Protein AF-A0A2E5ES87-F1 (afdb_monomer_lite)

Radius of gyration: 38.55 Å; chains: 1; bounding box: 74×38×109 Å

Sequence (195 aa):
MSQKLIEALQSLDTQNDDHWTQDGLPRLDVLKNAMGESVSRGDIAAVSKTFNRFNAVIEAEEGEADEQAEQETQPEAETEVKETTTEPPVVTDTEVEGKLSEAAKAEMELSEARIALTEAQKRFKAAQVKADEFRRAKANDQQKIPPHLAIKAFQRSQQAQRAKEVGTAEAFRKLTQGATPEEVAMMKQSLNDIL

pLDDT: mean 76.65, std 19.59, range [27.78, 98.19]

Foldseek 3Di:
DLVQLLVQLLPDDLPDCVQADPVQHGDQVSSCVSSVHRDDPVSVCQQPVPPGSVDSDGPGDDDDDDDDDDDDDDDDDDDDDDDDDDDDDDDDPPVVVVVVVVVVVVVVVVVVVVVVVVVVVVVVVVVVVVVVVVVVVVVVVVVCPDVVNVVVVVVVVVVVVVVVVVVVVVVLCVVCVPPDPVVSVVVVVVVVVVD

Secondary structure (DSSP, 8-state):
-HHHHHHHHHT--TT-GGGB-TTSPBPHHHHHHHHSSPPPHHHHHHH-TT-BTTB-------------------------------------TTTHHHHHHHHHHHHHHHHHHHHHHHHHHHHHHHHHHHHHHHHHHHHHHHH---HHHHHHHHHHHHHHHHHHHHHHHHHHHHHTTT--HHHHHHHHHHHHTT-

Structure (mmCIF, N/CA/C/O backbone):
data_AF-A0A2E5ES87-F1
#
_entry.id   AF-A0A2E5ES87-F1
#
loop_
_atom_site.group_PDB
_atom_site.id
_atom_site.type_symbol
_atom_site.label_atom_id
_atom_site.label_alt_id
_atom_site.label_comp_id
_atom_site.label_asym_id
_atom_site.label_entity_id
_atom_site.label_seq_id
_atom_site.pdbx_PDB_ins_code
_atom_site.Cartn_x
_atom_site.Cartn_y
_atom_site.Cartn_z
_atom_site.occupancy
_atom_site.B_iso_or_equiv
_atom_site.auth_seq_id
_atom_site.auth_comp_id
_atom_site.auth_asym_id
_atom_site.auth_atom_id
_atom_site.pdbx_PDB_model_num
ATOM 1 N N . MET A 1 1 ? -36.598 -16.330 5.394 1.00 60.31 1 MET A N 1
ATOM 2 C CA . MET A 1 1 ? -35.294 -16.207 6.078 1.00 60.31 1 MET A CA 1
ATOM 3 C C . MET A 1 1 ? -35.423 -15.296 7.287 1.00 60.31 1 MET A C 1
ATOM 5 O O . MET A 1 1 ? -35.259 -15.774 8.400 1.00 60.31 1 MET A O 1
ATOM 9 N N . SER A 1 2 ? -35.832 -14.041 7.086 1.00 71.38 2 SER A N 1
ATOM 10 C CA . SER A 1 2 ? -35.872 -13.002 8.123 1.00 71.38 2 SER A CA 1
ATOM 11 C C . SER A 1 2 ? -36.702 -13.369 9.361 1.00 71.38 2 SER A C 1
ATOM 13 O O . SER A 1 2 ? -36.203 -13.224 10.467 1.00 71.38 2 SER A O 1
ATOM 15 N N . GLN A 1 3 ? -37.897 -13.959 9.205 1.00 78.00 3 GLN A N 1
ATOM 16 C CA . GLN A 1 3 ? -38.744 -14.355 10.347 1.00 78.00 3 GLN A CA 1
ATOM 17 C C . GLN A 1 3 ? -38.056 -15.345 11.306 1.00 78.00 3 GLN A C 1
ATOM 19 O O . GLN A 1 3 ? -38.067 -15.152 12.515 1.00 78.00 3 GLN A O 1
ATOM 24 N N . LYS A 1 4 ? -37.398 -16.376 10.757 1.00 78.50 4 LYS A N 1
ATOM 25 C CA . LYS A 1 4 ? -36.690 -17.395 11.550 1.00 78.50 4 LYS A CA 1
ATOM 26 C C . LYS A 1 4 ? -35.457 -16.824 12.249 1.00 78.50 4 LYS A C 1
ATOM 28 O O . LYS A 1 4 ? -35.107 -17.275 13.332 1.00 78.50 4 LYS A O 1
ATOM 33 N N . LEU A 1 5 ? -34.801 -15.844 11.626 1.00 81.44 5 LEU A N 1
ATOM 34 C CA . LEU A 1 5 ? -33.663 -15.152 12.222 1.00 81.44 5 LEU A CA 1
ATOM 35 C C . LEU A 1 5 ? -34.107 -14.253 13.379 1.00 81.44 5 LEU A C 1
ATOM 37 O O . LEU A 1 5 ? -33.454 -14.252 14.415 1.00 81.44 5 LEU A O 1
ATOM 41 N N . ILE A 1 6 ? -35.238 -13.557 13.239 1.00 81.44 6 ILE A N 1
ATOM 42 C CA . ILE A 1 6 ? -35.849 -12.770 14.320 1.00 81.44 6 ILE A CA 1
ATOM 43 C C . ILE A 1 6 ? -36.181 -13.673 15.512 1.00 81.44 6 ILE A C 1
ATOM 45 O O . ILE A 1 6 ? -35.780 -13.373 16.631 1.00 81.44 6 ILE A O 1
ATOM 49 N N . GLU A 1 7 ? -36.850 -14.802 15.273 1.00 82.12 7 GLU A N 1
ATOM 50 C CA . GLU A 1 7 ? -37.184 -15.780 16.318 1.00 82.12 7 GLU A CA 1
ATOM 51 C C . GLU A 1 7 ? -35.927 -16.338 17.004 1.00 82.12 7 GLU A C 1
ATOM 53 O O . GLU A 1 7 ? -35.864 -16.416 18.231 1.00 82.12 7 GLU A O 1
ATOM 58 N N . ALA A 1 8 ? -34.893 -16.671 16.224 1.00 82.88 8 ALA A N 1
ATOM 59 C CA . ALA A 1 8 ? -33.623 -17.150 16.758 1.00 82.88 8 ALA A CA 1
ATOM 60 C C . ALA A 1 8 ? -32.914 -16.080 17.603 1.00 82.88 8 ALA A C 1
ATOM 62 O O . ALA A 1 8 ? -32.427 -16.397 18.684 1.00 82.88 8 ALA A O 1
ATOM 63 N N . LEU A 1 9 ? -32.899 -14.818 17.161 1.00 84.12 9 LEU A N 1
ATOM 64 C CA . LEU A 1 9 ? -32.328 -13.699 17.915 1.00 84.12 9 LEU A CA 1
ATOM 65 C C . LEU A 1 9 ? -33.108 -13.431 19.212 1.00 84.12 9 LEU A C 1
ATOM 67 O O . LEU A 1 9 ? -32.492 -13.239 20.254 1.00 84.12 9 LEU A O 1
ATOM 71 N N . GLN A 1 10 ? -34.443 -13.504 19.188 1.00 83.88 10 GLN A N 1
ATOM 72 C CA . GLN A 1 10 ? -35.285 -13.376 20.388 1.00 83.88 10 GLN A CA 1
ATOM 73 C C . GLN A 1 10 ? -35.087 -14.522 21.385 1.00 83.88 10 GLN A C 1
ATOM 75 O O . GLN A 1 10 ? -35.272 -14.330 22.584 1.00 83.88 10 GLN A O 1
ATOM 80 N N . SER A 1 11 ? -34.707 -15.711 20.909 1.00 84.62 11 SER A N 1
ATOM 81 C CA . SER A 1 11 ? -34.440 -16.869 21.769 1.00 84.62 11 SER A CA 1
ATOM 82 C C . SER A 1 11 ? -33.098 -16.801 22.512 1.00 84.62 11 SER A C 1
ATOM 84 O O . SER A 1 11 ? -32.831 -17.637 23.378 1.00 84.62 11 SER A O 1
ATOM 86 N N . LEU A 1 12 ? -32.240 -15.824 22.191 1.00 85.62 12 LEU A N 1
ATOM 87 C CA . LEU A 1 12 ? -30.938 -15.678 22.832 1.00 85.62 12 LEU A CA 1
ATOM 88 C C . LEU A 1 12 ? -31.076 -15.090 24.238 1.00 85.62 12 LEU A C 1
ATOM 90 O O . LEU A 1 12 ? -31.465 -13.941 24.427 1.00 85.62 12 LEU A O 1
ATOM 94 N N . ASP A 1 13 ? -30.669 -15.877 25.228 1.00 84.00 13 ASP A N 1
ATOM 95 C CA . ASP A 1 13 ? -30.537 -15.422 26.612 1.00 84.00 13 ASP A CA 1
ATOM 96 C C . ASP A 1 13 ? -29.347 -14.458 26.789 1.00 84.00 13 ASP A C 1
ATOM 98 O O . ASP A 1 13 ? -28.207 -14.807 26.473 1.00 84.00 13 ASP A O 1
ATOM 102 N N . THR A 1 14 ? -29.596 -13.261 27.329 1.00 84.69 14 THR A N 1
ATOM 103 C CA . THR A 1 14 ? -28.588 -12.228 27.634 1.00 84.69 14 THR A CA 1
ATOM 104 C C . THR A 1 14 ? -27.710 -12.566 28.843 1.00 84.69 14 THR A C 1
ATOM 106 O O . THR A 1 14 ? -26.645 -11.966 29.016 1.00 84.69 14 THR A O 1
ATOM 109 N N . GLN A 1 15 ? -28.118 -13.524 29.679 1.00 82.12 15 GLN A N 1
ATOM 110 C CA . GLN A 1 15 ? -27.340 -14.011 30.822 1.00 82.12 15 GLN A CA 1
ATOM 111 C C . GLN A 1 15 ? -26.389 -15.153 30.448 1.00 82.12 15 GLN A C 1
ATOM 113 O O . GLN A 1 15 ? -25.421 -15.391 31.167 1.00 82.12 15 GLN A O 1
ATOM 118 N N . ASN A 1 16 ? -26.618 -15.833 29.320 1.00 85.62 16 ASN A N 1
ATOM 119 C CA . ASN A 1 16 ? -25.747 -16.911 28.869 1.00 85.62 16 ASN A CA 1
ATOM 120 C C . ASN A 1 16 ? -24.597 -16.379 28.003 1.00 85.62 16 ASN A C 1
ATOM 122 O O . ASN A 1 16 ? -24.787 -16.089 26.824 1.00 85.62 16 ASN A O 1
ATOM 126 N N . ASP A 1 17 ? -23.387 -16.319 28.559 1.00 85.00 17 ASP A N 1
ATOM 127 C CA . ASP A 1 17 ? -22.186 -15.861 27.847 1.00 85.00 17 ASP A CA 1
ATOM 128 C C . ASP A 1 17 ? -21.872 -16.675 26.576 1.00 85.00 17 ASP A C 1
ATOM 130 O O . ASP A 1 17 ? -21.290 -16.136 25.632 1.00 85.00 17 ASP A O 1
ATOM 134 N N . ASP A 1 18 ? -22.298 -17.940 26.487 1.00 87.12 18 ASP A N 1
ATOM 135 C CA . ASP A 1 18 ? -22.068 -18.774 25.299 1.00 87.12 18 ASP A CA 1
ATOM 136 C C . ASP A 1 18 ? -22.861 -18.304 24.072 1.00 87.12 18 ASP A C 1
ATOM 138 O O . ASP A 1 18 ? -22.475 -18.583 22.932 1.00 87.12 18 ASP A O 1
ATOM 142 N N . HIS A 1 19 ? -23.946 -17.556 24.290 1.00 87.06 19 HIS A N 1
ATOM 143 C CA . HIS A 1 19 ? -24.767 -16.974 23.227 1.00 87.06 19 HIS A CA 1
ATOM 144 C C . HIS A 1 19 ? -24.138 -15.728 22.602 1.00 87.06 19 HIS A C 1
ATOM 146 O O . HIS A 1 19 ? -24.543 -15.320 21.509 1.00 87.06 19 HIS A O 1
ATOM 152 N N . TRP A 1 20 ? -23.120 -15.154 23.246 1.00 88.62 20 TRP A N 1
ATOM 153 C CA . TRP A 1 20 ? -22.541 -13.875 22.860 1.00 88.62 20 TRP A CA 1
ATOM 154 C C . TRP A 1 20 ? -21.036 -13.986 22.589 1.00 88.62 20 TRP A C 1
ATOM 156 O O . TRP A 1 20 ? -20.334 -14.930 22.976 1.00 88.62 20 TRP A O 1
ATOM 166 N N . THR A 1 21 ? -20.523 -13.023 21.836 1.00 86.44 21 THR A N 1
ATOM 167 C CA . THR A 1 21 ? -19.087 -12.776 21.713 1.00 86.44 21 THR A CA 1
ATOM 168 C C . THR A 1 21 ? -18.631 -11.811 22.804 1.00 86.44 21 THR A C 1
ATOM 170 O O . THR A 1 21 ? -19.448 -11.174 23.469 1.00 86.44 21 THR A O 1
ATOM 173 N N . GLN A 1 22 ? -17.315 -11.664 22.973 1.00 82.94 22 GLN A N 1
ATOM 174 C CA . GLN A 1 22 ? -16.744 -10.664 23.888 1.00 82.94 22 GLN A CA 1
ATOM 175 C C . GLN A 1 22 ? -17.203 -9.234 23.555 1.00 82.94 22 GLN A C 1
ATOM 177 O O . GLN A 1 22 ? -17.312 -8.403 24.448 1.00 82.94 22 GLN A O 1
ATOM 182 N N . ASP A 1 23 ? -17.551 -8.984 22.291 1.00 78.81 23 ASP A N 1
ATOM 183 C CA . ASP A 1 23 ? -18.082 -7.708 21.802 1.00 78.81 23 ASP A CA 1
ATOM 184 C C . ASP A 1 23 ? -19.599 -7.541 22.037 1.00 78.81 23 ASP A C 1
ATOM 186 O O . ASP A 1 23 ? -20.193 -6.570 21.576 1.00 78.81 23 ASP A O 1
ATOM 190 N N . GLY A 1 24 ? -20.260 -8.503 22.696 1.00 79.62 24 GLY A N 1
ATOM 191 C CA . GLY A 1 24 ? -21.702 -8.469 22.955 1.00 79.62 24 GLY A CA 1
ATOM 192 C C . GLY A 1 24 ? -22.572 -8.733 21.723 1.00 79.62 24 GLY A C 1
ATOM 193 O O . GLY A 1 24 ? -23.767 -8.445 21.756 1.00 79.62 24 GLY A O 1
ATOM 194 N N . LEU A 1 25 ? -22.003 -9.280 20.644 1.00 85.25 25 LEU A N 1
ATOM 195 C CA . LEU A 1 25 ? -22.747 -9.672 19.444 1.00 85.25 25 LEU A CA 1
ATOM 196 C C . LEU A 1 25 ? -23.234 -11.123 19.551 1.00 85.25 25 LEU A C 1
ATOM 198 O O . LEU A 1 25 ? -22.556 -11.942 20.177 1.00 85.25 25 LEU A O 1
ATOM 202 N N . PRO A 1 26 ? -24.357 -11.481 18.905 1.00 86.56 26 PRO A N 1
ATOM 203 C CA . PRO A 1 26 ? -24.805 -12.867 18.820 1.00 86.56 26 PRO A CA 1
ATOM 204 C C . PRO A 1 26 ? -23.734 -13.773 18.221 1.00 86.56 26 PRO A C 1
ATOM 206 O O . PRO A 1 26 ? -23.166 -13.485 17.159 1.00 86.56 26 PRO A O 1
ATOM 209 N N . ARG A 1 27 ? -23.461 -14.903 18.872 1.00 88.38 27 ARG A N 1
ATOM 210 C CA . ARG A 1 27 ? -22.523 -15.888 18.337 1.00 88.38 27 ARG A CA 1
ATOM 211 C C . ARG A 1 27 ? -23.165 -16.616 17.155 1.00 88.38 27 ARG A C 1
ATOM 213 O O . ARG A 1 27 ? -24.209 -17.253 17.286 1.00 88.38 27 ARG A O 1
ATOM 220 N N . LEU A 1 28 ? -22.500 -16.565 16.000 1.00 87.62 28 LEU A N 1
ATOM 221 C CA . LEU A 1 28 ? -22.993 -17.177 14.759 1.00 87.62 28 LEU A CA 1
ATOM 222 C C . LEU A 1 28 ? -23.205 -18.690 14.890 1.00 87.62 28 LEU A C 1
ATOM 224 O O . LEU A 1 28 ? -24.125 -19.225 14.284 1.00 87.62 28 LEU A O 1
ATOM 228 N N . ASP A 1 29 ? -22.395 -19.371 15.704 1.00 84.56 29 ASP A N 1
ATOM 229 C CA . ASP A 1 29 ? -22.527 -20.813 15.938 1.00 84.56 29 ASP A CA 1
ATOM 230 C C . ASP A 1 29 ? -23.845 -21.167 16.639 1.00 84.56 29 ASP A C 1
ATOM 232 O O . ASP A 1 29 ? -24.477 -22.167 16.305 1.00 84.56 29 ASP A O 1
ATOM 236 N N . VAL A 1 30 ? -24.296 -20.322 17.570 1.00 85.69 30 VAL A N 1
ATOM 237 C CA . VAL A 1 30 ? -25.556 -20.521 18.300 1.00 85.69 30 VAL A CA 1
ATOM 238 C C . VAL A 1 30 ? -26.742 -20.267 17.379 1.00 85.69 30 VAL A C 1
ATOM 240 O O . VAL A 1 30 ? -27.655 -21.087 17.317 1.00 85.69 30 VAL A O 1
ATOM 243 N N . LEU A 1 31 ? -26.687 -19.200 16.579 1.00 83.88 31 LEU A N 1
ATOM 244 C CA . LEU A 1 31 ? -27.714 -18.912 15.574 1.00 83.88 31 LEU A CA 1
ATOM 245 C C . LEU A 1 31 ? -27.786 -19.991 14.487 1.00 83.88 31 LEU A C 1
ATOM 247 O O . LEU A 1 31 ? -28.877 -20.397 14.094 1.00 83.88 31 LEU A O 1
ATOM 251 N N . LYS A 1 32 ? -26.638 -20.521 14.053 1.00 87.00 32 LYS A N 1
ATOM 252 C CA . LYS A 1 32 ? -26.568 -21.638 13.106 1.00 87.00 32 LYS A CA 1
ATOM 253 C C . LYS A 1 32 ? -27.209 -22.902 13.674 1.00 87.00 32 LYS A C 1
ATOM 255 O O . LYS A 1 32 ? -27.926 -23.594 12.956 1.00 87.00 32 LYS A O 1
ATOM 260 N N . ASN A 1 33 ? -26.977 -23.194 14.952 1.00 84.06 33 ASN A N 1
ATOM 261 C CA . ASN A 1 33 ? -27.592 -24.337 15.622 1.00 84.06 33 ASN A CA 1
ATOM 262 C C . ASN A 1 33 ? -29.103 -24.143 15.826 1.00 84.06 33 ASN A C 1
ATOM 264 O O . ASN A 1 33 ? -29.855 -25.101 15.673 1.00 84.06 33 ASN A O 1
ATOM 268 N N . ALA A 1 34 ? -29.548 -22.919 16.127 1.00 83.19 34 ALA A N 1
ATOM 269 C CA . ALA A 1 34 ? -30.961 -22.593 16.322 1.00 83.19 34 ALA A CA 1
ATOM 270 C C . ALA A 1 34 ? -31.766 -22.609 15.009 1.00 83.19 34 ALA A C 1
ATOM 272 O O . ALA A 1 34 ? -32.896 -23.090 14.983 1.00 83.19 34 ALA A O 1
ATOM 273 N N . MET A 1 35 ? -31.188 -22.115 13.909 1.00 81.81 35 MET A N 1
ATOM 274 C CA . MET A 1 35 ? -31.863 -22.038 12.607 1.00 81.81 35 MET A CA 1
ATOM 275 C C . MET A 1 35 ? -31.646 -23.270 11.721 1.00 81.81 35 MET A C 1
ATOM 277 O O . MET A 1 35 ? -32.431 -23.503 10.803 1.00 81.81 35 MET A O 1
ATOM 281 N N . GLY A 1 36 ? -30.579 -24.040 11.957 1.00 77.88 36 GLY A N 1
ATOM 282 C CA . GLY A 1 36 ? -30.152 -25.142 11.088 1.00 77.88 36 GLY A CA 1
ATOM 283 C C . GLY A 1 36 ? -29.515 -24.693 9.764 1.00 77.88 36 GLY A C 1
ATOM 284 O O . GLY A 1 36 ? -29.193 -25.532 8.925 1.00 77.88 36 GLY A O 1
ATOM 285 N N . GLU A 1 37 ? -29.311 -23.388 9.574 1.00 77.62 37 GLU A N 1
ATOM 286 C CA . GLU A 1 37 ? -28.780 -22.761 8.358 1.00 77.62 37 GLU A CA 1
ATOM 287 C C . GLU A 1 37 ? -27.624 -21.810 8.708 1.00 77.62 37 GLU A C 1
ATOM 289 O O . GLU A 1 37 ? -27.519 -21.315 9.830 1.00 77.62 37 GLU A O 1
ATOM 294 N N . SER A 1 38 ? -26.707 -21.565 7.768 1.00 78.50 38 SER A N 1
ATOM 295 C CA . SER A 1 38 ? -25.592 -20.637 7.989 1.00 78.50 38 SER A CA 1
ATOM 296 C C . SER A 1 38 ? -26.075 -19.187 7.958 1.00 78.50 38 SER A C 1
ATOM 298 O O . SER A 1 38 ? -26.518 -18.719 6.913 1.00 78.50 38 SER A O 1
ATOM 300 N N . VAL A 1 39 ? -25.926 -18.479 9.077 1.00 80.38 39 VAL A N 1
ATOM 301 C CA . VAL A 1 39 ? -26.255 -17.054 9.215 1.00 80.38 39 VAL A CA 1
ATOM 302 C C . VAL A 1 39 ? -24.978 -16.225 9.128 1.00 80.38 39 VAL A C 1
ATOM 304 O O . VAL A 1 39 ? -23.982 -16.543 9.785 1.00 80.38 39 VAL A O 1
ATOM 307 N N . SER A 1 40 ? -24.992 -15.158 8.333 1.00 82.75 40 SER A N 1
ATOM 308 C CA . SER A 1 40 ? -23.901 -14.188 8.279 1.00 82.75 40 SER A CA 1
ATOM 309 C C . SER A 1 40 ? -24.188 -12.977 9.173 1.00 82.75 40 SER A C 1
ATOM 311 O O . SER A 1 40 ? -25.333 -12.662 9.490 1.00 82.75 40 SER A O 1
ATOM 313 N N . ARG A 1 41 ? -23.139 -12.238 9.560 1.00 83.06 41 ARG A N 1
ATOM 314 C CA . ARG A 1 41 ? -23.315 -10.966 10.286 1.00 83.06 41 ARG A CA 1
ATOM 315 C C . ARG A 1 41 ? -24.104 -9.932 9.475 1.00 83.06 41 ARG A C 1
ATOM 317 O O . ARG A 1 41 ? -24.755 -9.087 10.075 1.00 83.06 41 ARG A O 1
ATOM 324 N N . GLY A 1 42 ? -24.056 -10.013 8.142 1.00 81.06 42 GLY A N 1
ATOM 325 C CA . GLY A 1 42 ? -24.853 -9.162 7.257 1.00 81.06 42 GLY A CA 1
ATOM 326 C C . GLY A 1 42 ? -26.351 -9.417 7.410 1.00 81.06 42 GLY A C 1
ATOM 327 O O . GLY A 1 42 ? -27.117 -8.466 7.488 1.00 81.06 42 GLY A O 1
ATOM 328 N N . ASP A 1 43 ? -26.753 -10.681 7.562 1.00 78.12 43 ASP A N 1
ATOM 329 C CA . ASP A 1 43 ? -28.162 -11.047 7.760 1.00 78.12 43 ASP A CA 1
ATOM 330 C C . ASP A 1 43 ? -28.692 -10.546 9.111 1.00 78.12 43 ASP A C 1
ATOM 332 O O . ASP A 1 43 ? -29.826 -10.088 9.209 1.00 78.12 43 ASP A O 1
ATOM 336 N N . ILE A 1 44 ? -27.853 -10.584 10.154 1.00 79.12 44 ILE A N 1
ATOM 337 C CA . ILE A 1 44 ? -28.191 -10.045 11.482 1.00 79.12 44 ILE A CA 1
ATOM 338 C C . ILE A 1 44 ? -28.327 -8.523 11.409 1.00 79.12 44 ILE A C 1
ATOM 340 O O . ILE A 1 44 ? -29.319 -7.982 11.885 1.00 79.12 44 ILE A O 1
ATOM 344 N N . ALA A 1 45 ? -27.372 -7.843 10.767 1.00 79.75 45 ALA A N 1
ATOM 345 C CA . ALA A 1 45 ? -27.401 -6.391 10.598 1.00 79.75 45 ALA A CA 1
ATOM 346 C C . ALA A 1 45 ? -28.595 -5.910 9.755 1.00 79.75 45 ALA A C 1
ATOM 348 O O . ALA A 1 45 ? -29.084 -4.807 9.983 1.00 79.75 45 ALA A O 1
ATOM 349 N N . ALA A 1 46 ? -29.070 -6.734 8.815 1.00 76.56 46 ALA A N 1
ATOM 350 C CA . ALA A 1 46 ? -30.260 -6.459 8.015 1.00 76.56 46 ALA A CA 1
ATOM 351 C C . ALA A 1 46 ? -31.567 -6.575 8.817 1.00 76.56 46 ALA A C 1
ATOM 353 O O . ALA A 1 46 ? -32.554 -5.941 8.466 1.00 76.56 46 ALA A O 1
ATOM 354 N N . VAL A 1 47 ? -31.586 -7.390 9.875 1.00 72.69 47 VAL A N 1
ATOM 355 C CA . VAL A 1 47 ? -32.765 -7.586 10.733 1.00 72.69 47 VAL A CA 1
ATOM 356 C C . VAL A 1 47 ? -32.762 -6.639 11.929 1.00 72.69 47 VAL A C 1
ATOM 358 O O . VAL A 1 47 ? -33.819 -6.196 12.366 1.00 72.69 47 VAL A O 1
ATOM 361 N N . SER A 1 48 ? -31.589 -6.334 12.477 1.00 70.06 48 SER A N 1
ATOM 362 C CA . SER A 1 48 ? -31.430 -5.288 13.477 1.00 70.06 48 SER A CA 1
ATOM 363 C C . SER A 1 48 ? -29.996 -4.772 13.478 1.00 70.06 48 SER A C 1
ATOM 365 O O . SER A 1 48 ? -29.037 -5.485 13.782 1.00 70.06 48 SER A O 1
ATOM 367 N N . LYS A 1 49 ? -29.861 -3.481 13.165 1.00 73.62 49 LYS A N 1
ATOM 368 C CA . LYS A 1 49 ? -28.579 -2.768 13.124 1.00 73.62 49 LYS A CA 1
ATOM 369 C C . LYS A 1 49 ? -27.961 -2.587 14.514 1.00 73.62 49 LYS A C 1
ATOM 371 O O . LYS A 1 49 ? -26.759 -2.359 14.629 1.00 73.62 49 LYS A O 1
ATOM 376 N N . THR A 1 50 ? -28.773 -2.680 15.563 1.00 73.88 50 THR A N 1
ATOM 377 C CA . THR A 1 50 ? -28.397 -2.360 16.945 1.00 73.88 50 THR A CA 1
ATOM 378 C C . THR A 1 50 ? -28.488 -3.554 17.895 1.00 73.88 50 THR A C 1
ATOM 380 O O . THR A 1 50 ? -28.185 -3.386 19.078 1.00 73.88 50 THR A O 1
ATOM 383 N N . PHE A 1 51 ? -28.827 -4.755 17.404 1.00 79.94 51 PHE A N 1
ATOM 384 C CA . PHE A 1 51 ? -28.983 -5.945 18.244 1.00 79.94 51 PHE A CA 1
ATOM 385 C C . PHE A 1 51 ? -27.670 -6.362 18.911 1.00 79.94 51 PHE A C 1
ATOM 387 O O . PHE A 1 51 ? -26.710 -6.770 18.253 1.00 79.94 51 PHE A O 1
ATOM 394 N N . ASN A 1 52 ? -27.640 -6.290 20.239 1.00 83.00 52 ASN A N 1
ATOM 395 C CA . ASN A 1 52 ? -26.508 -6.706 21.061 1.00 83.00 52 ASN A CA 1
ATOM 396 C C . ASN A 1 52 ? -26.989 -7.171 22.446 1.00 83.00 52 ASN A C 1
ATOM 398 O O . ASN A 1 52 ? -28.151 -6.984 22.797 1.00 83.00 52 ASN A O 1
ATOM 402 N N . ARG A 1 53 ? -26.096 -7.755 23.253 1.00 82.88 53 ARG A N 1
ATOM 403 C CA . ARG A 1 53 ? -26.411 -8.285 24.595 1.00 82.88 53 ARG A CA 1
ATOM 404 C C . ARG A 1 53 ? -27.134 -7.274 25.493 1.00 82.88 53 ARG A C 1
ATOM 406 O O . ARG A 1 53 ? -27.975 -7.660 26.299 1.00 82.88 53 ARG A O 1
ATOM 413 N N . PHE A 1 54 ? -26.792 -5.996 25.359 1.00 78.38 54 PHE A N 1
ATOM 414 C CA . PHE A 1 54 ? -27.332 -4.893 26.153 1.00 78.38 54 PHE A CA 1
ATOM 415 C C . PHE A 1 54 ? -28.561 -4.239 25.503 1.00 78.38 54 PHE A C 1
ATOM 417 O O . PHE A 1 54 ? -29.282 -3.503 26.169 1.00 78.38 54 PHE A O 1
ATOM 424 N N . ASN A 1 55 ? -28.821 -4.527 24.225 1.00 72.06 55 ASN A N 1
ATOM 425 C CA . ASN A 1 55 ? -29.976 -4.061 23.471 1.00 72.06 55 ASN A CA 1
ATOM 426 C C . ASN A 1 55 ? -30.544 -5.199 22.607 1.00 72.06 55 ASN A C 1
ATOM 428 O O . ASN A 1 55 ? -30.279 -5.293 21.407 1.00 72.06 55 ASN A O 1
ATOM 432 N N . ALA A 1 56 ? -31.327 -6.076 23.238 1.00 68.44 56 ALA A N 1
ATOM 433 C CA . ALA A 1 56 ? -32.002 -7.200 22.587 1.00 68.44 56 ALA A CA 1
ATOM 434 C C . ALA A 1 56 ? -33.329 -6.789 21.909 1.00 68.44 56 ALA A C 1
ATOM 436 O O . ALA A 1 56 ? -34.253 -7.595 21.794 1.00 68.44 56 ALA A O 1
ATOM 437 N N . VAL A 1 57 ? -33.454 -5.527 21.486 1.00 67.25 57 VAL A N 1
ATOM 438 C CA . VAL A 1 57 ? -34.633 -5.023 20.775 1.00 67.25 57 VAL A CA 1
ATOM 439 C C . VAL A 1 57 ? -34.417 -5.195 19.273 1.00 67.25 57 VAL A C 1
ATOM 441 O O . VAL A 1 57 ? -33.424 -4.747 18.700 1.00 67.25 57 VAL A O 1
ATOM 444 N N . ILE A 1 58 ? -35.356 -5.882 18.627 1.00 65.50 58 ILE A N 1
ATOM 445 C CA . ILE A 1 58 ? -35.384 -6.049 17.175 1.00 65.50 58 ILE A CA 1
ATOM 446 C C . ILE A 1 58 ? -36.425 -5.072 16.641 1.00 65.50 58 ILE A C 1
ATOM 448 O O . ILE A 1 58 ? -37.623 -5.350 16.681 1.00 65.50 58 ILE A O 1
ATOM 452 N N . GLU A 1 59 ? -35.968 -3.911 16.183 1.00 58.84 59 GLU A N 1
ATOM 453 C CA . GLU A 1 59 ? -36.794 -2.999 15.396 1.00 58.84 59 GLU A CA 1
ATOM 454 C C . GLU A 1 59 ? -36.863 -3.560 13.976 1.00 58.84 59 GLU A C 1
ATOM 456 O O . GLU A 1 59 ? -35.933 -3.429 13.185 1.00 58.84 59 GLU A O 1
ATOM 461 N N . ALA A 1 60 ? -37.943 -4.286 13.691 1.00 46.41 60 ALA A N 1
ATOM 462 C CA . ALA A 1 60 ? -38.211 -4.807 12.363 1.00 46.41 60 ALA A CA 1
ATOM 463 C C . ALA A 1 60 ? -38.653 -3.655 11.450 1.00 46.41 60 ALA A C 1
ATOM 465 O O . ALA A 1 60 ? -39.843 -3.357 11.363 1.00 46.41 60 ALA A O 1
ATOM 466 N N . GLU A 1 61 ? -37.707 -3.008 10.770 1.00 44.12 61 GLU A N 1
ATOM 467 C CA . GLU A 1 61 ? -38.030 -2.228 9.576 1.00 44.12 61 GLU A CA 1
ATOM 468 C C . GLU A 1 61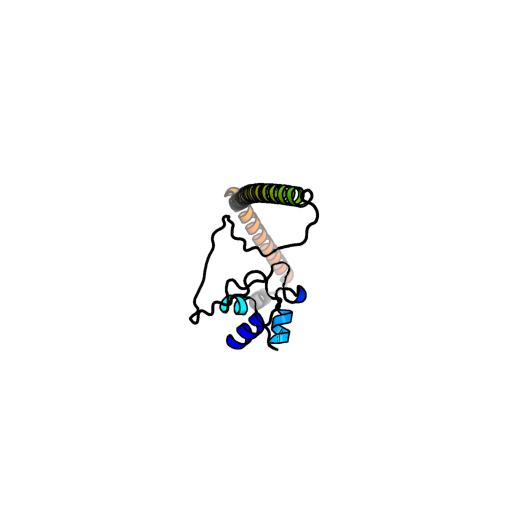 ? -38.050 -3.165 8.360 1.00 44.12 61 GLU A C 1
ATOM 470 O O . GLU A 1 61 ? -37.029 -3.665 7.887 1.00 44.12 61 GLU A O 1
ATOM 475 N N . GLU A 1 62 ? -39.261 -3.450 7.878 1.00 43.75 62 GLU A N 1
ATOM 476 C CA . GLU A 1 62 ? -39.482 -3.944 6.524 1.00 43.75 62 GLU A CA 1
ATOM 477 C C . GLU A 1 62 ? -39.011 -2.882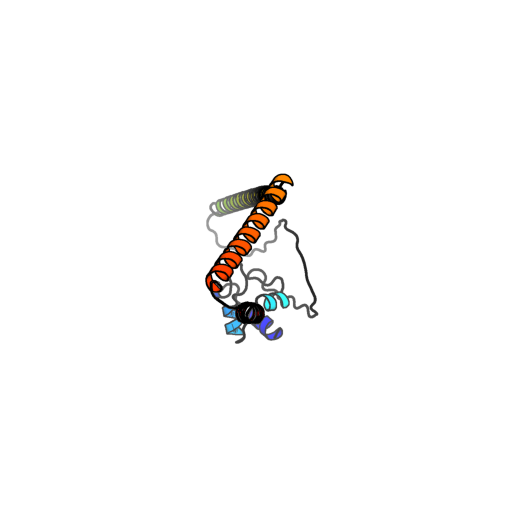 5.520 1.00 43.75 62 GLU A C 1
ATOM 479 O O . GLU A 1 62 ? -39.560 -1.783 5.492 1.00 43.75 62 GLU A O 1
ATOM 484 N N . GLY A 1 63 ? -38.082 -3.239 4.630 1.00 34.66 63 GLY A N 1
ATOM 485 C CA . GLY A 1 63 ? -38.035 -2.630 3.299 1.00 34.66 63 GLY A CA 1
ATOM 486 C C . GLY A 1 63 ? -36.680 -2.123 2.810 1.00 34.66 63 GLY A C 1
ATOM 487 O O . GLY A 1 63 ? -36.228 -1.056 3.189 1.00 34.66 63 GLY A O 1
ATOM 488 N N . GLU A 1 64 ? -36.167 -2.870 1.832 1.00 33.53 64 GLU A N 1
ATOM 489 C CA . GLU A 1 64 ? -35.399 -2.412 0.665 1.00 33.53 64 GLU A CA 1
ATOM 490 C C . GLU A 1 64 ? -33.904 -2.070 0.821 1.00 33.53 64 GLU A C 1
ATOM 492 O O . GLU A 1 64 ? -33.463 -1.130 1.474 1.00 33.53 64 GLU A O 1
ATOM 497 N N . ALA A 1 65 ? -33.121 -2.887 0.114 1.00 41.25 65 ALA A N 1
ATOM 498 C CA . ALA A 1 65 ? -31.739 -2.657 -0.255 1.00 41.25 65 ALA A CA 1
ATOM 499 C C . ALA A 1 65 ? -31.616 -1.448 -1.195 1.00 41.25 65 ALA A C 1
ATOM 501 O O . ALA A 1 65 ? -32.395 -1.358 -2.137 1.00 41.25 65 ALA A O 1
ATOM 502 N N . ASP A 1 66 ? -30.585 -0.617 -1.029 1.00 33.94 66 ASP A N 1
ATOM 503 C CA . ASP A 1 66 ? -29.486 -0.586 -2.000 1.00 33.94 66 ASP A CA 1
ATOM 504 C C . ASP A 1 66 ? -28.253 0.168 -1.474 1.00 33.94 66 ASP A C 1
ATOM 506 O O . ASP A 1 66 ? -28.339 1.052 -0.627 1.00 33.94 66 ASP A O 1
ATOM 510 N N . GLU A 1 67 ? -27.116 -0.251 -2.018 1.00 33.69 67 GLU A N 1
ATOM 511 C CA . GLU A 1 67 ? -25.913 0.515 -2.333 1.00 33.69 67 GLU A CA 1
ATOM 512 C C . GLU A 1 67 ? -25.260 1.475 -1.317 1.00 33.69 67 GLU A C 1
ATOM 514 O O . GLU A 1 67 ? -25.634 2.620 -1.106 1.00 33.69 67 GLU A O 1
ATOM 519 N N . GLN A 1 68 ? -24.084 0.998 -0.901 1.00 34.94 68 GLN A N 1
ATOM 520 C CA . GLN A 1 68 ? -22.799 1.685 -1.032 1.00 34.94 68 GLN A CA 1
ATOM 521 C C . GLN A 1 68 ? -22.465 2.905 -0.164 1.00 34.94 68 GLN A C 1
ATOM 523 O O . GLN A 1 68 ? -23.095 3.951 -0.156 1.00 34.94 68 GLN A O 1
ATOM 528 N N . ALA A 1 69 ? -21.234 2.752 0.321 1.00 33.31 69 ALA A N 1
ATOM 529 C CA . ALA A 1 69 ? -20.195 3.758 0.410 1.00 33.31 69 ALA A CA 1
ATOM 530 C C . ALA A 1 69 ? -20.126 4.561 1.706 1.00 33.31 69 ALA A C 1
ATOM 532 O O . ALA A 1 69 ? -21.019 5.300 2.087 1.00 33.31 69 ALA A O 1
ATOM 533 N N . GLU A 1 70 ? -18.930 4.413 2.278 1.00 33.94 70 GLU A N 1
ATOM 534 C CA . GLU A 1 70 ? -18.118 5.503 2.807 1.00 33.94 70 GLU A CA 1
ATOM 535 C C . GLU A 1 70 ? -18.671 6.174 4.057 1.00 33.94 70 GLU A C 1
ATOM 537 O O . GLU A 1 70 ? -19.650 6.897 4.061 1.00 33.94 70 GLU A O 1
ATOM 542 N N . GLN A 1 71 ? -18.073 5.816 5.188 1.00 39.09 71 GLN A N 1
ATOM 543 C CA . GLN A 1 71 ? -16.961 6.561 5.793 1.00 39.09 71 GLN A CA 1
ATOM 544 C C . GLN A 1 71 ? -17.528 7.543 6.812 1.00 39.09 71 GLN A C 1
ATOM 546 O O . GLN A 1 71 ? -18.634 8.036 6.661 1.00 39.09 71 GLN A O 1
ATOM 551 N N . GLU A 1 72 ? -16.700 7.834 7.817 1.00 33.50 72 GLU A N 1
ATOM 552 C CA . GLU A 1 72 ? -16.954 8.855 8.836 1.00 33.50 72 GLU A CA 1
ATOM 553 C C . GLU A 1 72 ? -18.021 8.403 9.857 1.00 33.50 72 GLU A C 1
ATOM 555 O O . GLU A 1 72 ? -18.962 7.691 9.552 1.00 33.50 72 GLU A O 1
ATOM 560 N N . THR A 1 73 ? -17.915 8.648 11.153 1.00 27.78 73 THR A N 1
ATOM 561 C CA . THR A 1 73 ? -17.028 9.490 11.942 1.00 27.78 73 THR A CA 1
ATOM 562 C C . THR A 1 73 ? -17.254 9.026 13.382 1.00 27.78 73 THR A C 1
ATOM 564 O O . THR A 1 73 ? -18.385 8.831 13.818 1.00 27.78 73 THR A O 1
ATOM 567 N N . GLN A 1 74 ? -16.173 8.846 14.139 1.00 45.44 74 GLN A N 1
ATOM 568 C CA . GLN A 1 74 ? -16.216 9.176 15.568 1.00 45.44 74 GLN A CA 1
ATOM 569 C C . GLN A 1 74 ? -16.565 10.675 15.677 1.00 45.44 74 GLN A C 1
ATOM 571 O O . GLN A 1 74 ? -16.173 11.407 14.763 1.00 45.44 74 GLN A O 1
ATOM 576 N N . PRO A 1 75 ? -17.189 11.174 16.760 1.00 47.91 75 PRO A N 1
ATOM 577 C CA . PRO A 1 75 ? -16.851 10.778 18.130 1.00 47.91 75 PRO A CA 1
ATOM 578 C C . PRO A 1 75 ? -18.041 10.769 19.118 1.00 47.91 75 PRO A C 1
ATOM 580 O O . PRO A 1 75 ? -19.165 11.033 18.720 1.00 47.91 75 PRO A O 1
ATOM 583 N N . GLU A 1 76 ? -17.740 10.397 20.372 1.00 36.84 76 GLU A N 1
ATOM 584 C CA . GLU A 1 76 ? -18.179 11.044 21.636 1.00 36.84 76 GLU A CA 1
ATOM 585 C C . GLU A 1 76 ? -19.650 11.498 21.770 1.00 36.84 76 GLU A C 1
ATOM 587 O O . GLU A 1 76 ? -20.205 12.164 20.914 1.00 36.84 76 GLU A O 1
ATOM 592 N N . ALA A 1 77 ? -20.358 11.294 22.872 1.00 35.44 77 ALA A N 1
ATOM 593 C CA . ALA A 1 77 ? -20.023 10.992 24.257 1.00 35.44 77 ALA A CA 1
ATOM 594 C C . ALA A 1 77 ? -21.362 10.750 24.997 1.00 35.44 77 ALA A C 1
ATOM 596 O O . ALA A 1 77 ? -22.409 10.983 24.401 1.00 35.44 77 ALA A O 1
ATOM 597 N N . GLU A 1 78 ? -21.279 10.281 26.253 1.00 37.56 78 GLU A N 1
ATOM 598 C CA . GLU A 1 78 ? -22.074 10.703 27.436 1.00 37.56 78 GLU A CA 1
ATOM 599 C C . GLU A 1 78 ? -23.593 10.931 27.258 1.00 37.56 78 GLU A C 1
ATOM 601 O O . GLU A 1 78 ? -24.053 11.623 26.366 1.00 37.56 78 GLU A O 1
ATOM 606 N N . THR A 1 79 ? -24.500 10.488 28.121 1.00 34.53 79 THR A N 1
ATOM 607 C CA . THR A 1 79 ? -24.552 10.456 29.595 1.00 34.53 79 THR A CA 1
ATOM 608 C C . THR A 1 79 ? -25.864 9.681 29.896 1.00 34.53 79 THR A C 1
ATOM 610 O O . THR A 1 79 ? -26.799 9.733 29.098 1.00 34.53 79 THR A O 1
ATOM 613 N N . GLU A 1 80 ? -25.918 8.755 30.862 1.00 36.88 80 GLU A N 1
ATOM 614 C CA . GLU A 1 80 ? -26.534 8.969 32.195 1.00 36.88 80 GLU A CA 1
ATOM 615 C C . GLU A 1 80 ? -27.990 9.508 32.108 1.00 36.88 80 GLU A C 1
ATOM 617 O O . GLU A 1 80 ? -28.250 10.507 31.454 1.00 36.88 80 GLU A O 1
ATOM 622 N N . VAL A 1 81 ? -29.055 8.961 32.700 1.00 42.50 81 VAL A N 1
ATOM 623 C CA . VAL A 1 81 ? -29.314 8.282 33.982 1.00 42.50 81 VAL A CA 1
ATOM 624 C C . VAL A 1 81 ? -30.746 7.700 33.866 1.00 42.50 81 VAL A C 1
ATOM 626 O O . VAL A 1 81 ? -31.540 8.276 33.122 1.00 42.50 81 VAL A O 1
ATOM 629 N N . LYS A 1 82 ? -31.142 6.675 34.645 1.00 34.88 82 LYS A N 1
ATOM 630 C CA . LYS A 1 82 ? -32.176 6.813 35.708 1.00 34.88 82 LYS A CA 1
ATOM 631 C C . LYS A 1 82 ? -32.532 5.479 36.384 1.00 34.88 82 LYS A C 1
ATOM 633 O O . LYS A 1 82 ? -33.003 4.538 35.754 1.00 34.88 82 LYS A O 1
ATOM 638 N N . GLU A 1 83 ? -32.341 5.476 37.699 1.00 44.09 83 GLU A N 1
ATOM 639 C CA . GLU A 1 83 ? -32.724 4.470 38.693 1.00 44.09 83 GLU A CA 1
ATOM 640 C C . GLU A 1 83 ? -34.219 4.108 38.694 1.00 44.09 83 GLU A C 1
ATOM 642 O O . GLU A 1 83 ? -35.076 4.962 38.456 1.00 44.09 83 GLU A O 1
ATOM 647 N N . THR A 1 84 ? -34.552 2.894 39.156 1.00 32.53 84 THR A N 1
ATOM 648 C CA . THR A 1 84 ? -35.690 2.702 40.075 1.00 32.53 84 THR A CA 1
ATOM 649 C C . THR A 1 84 ? -35.419 1.564 41.073 1.00 32.53 84 THR A C 1
ATOM 651 O O . THR A 1 84 ? -35.357 0.389 40.728 1.00 32.53 84 THR A O 1
ATOM 654 N N . THR A 1 85 ? -35.267 1.989 42.324 1.00 41.16 85 THR A N 1
ATOM 655 C CA . THR A 1 85 ? -35.220 1.296 43.621 1.00 41.16 85 THR A CA 1
ATOM 656 C C . THR A 1 85 ? -36.327 0.269 43.889 1.00 41.16 85 THR A C 1
ATOM 658 O O . THR A 1 85 ? -37.499 0.583 43.689 1.00 41.16 85 THR A O 1
ATOM 661 N N . THR A 1 86 ? -35.981 -0.869 44.522 1.00 35.81 86 THR A N 1
ATOM 662 C CA . THR A 1 86 ? -36.738 -1.462 45.659 1.00 35.81 86 THR A CA 1
ATOM 663 C C . THR A 1 86 ? -35.849 -2.386 46.540 1.00 35.81 86 THR A C 1
ATOM 665 O O . THR A 1 86 ? -35.660 -3.551 46.220 1.00 35.81 86 THR A O 1
ATOM 668 N N . GLU A 1 87 ? -35.244 -1.801 47.590 1.00 41.38 87 GLU A N 1
ATOM 669 C CA . GLU A 1 87 ? -35.088 -2.230 49.015 1.00 41.38 87 GLU A CA 1
ATOM 670 C C . GLU A 1 87 ? -34.952 -3.723 49.467 1.00 41.38 87 GLU A C 1
ATOM 672 O O . GLU A 1 87 ? -35.610 -4.603 48.923 1.00 41.38 87 GLU A O 1
ATOM 677 N N . PRO A 1 88 ? -34.340 -4.014 50.646 1.00 62.97 88 PRO A N 1
ATOM 678 C CA . PRO A 1 88 ? -32.922 -3.900 51.028 1.00 62.97 88 PRO A CA 1
ATOM 679 C C . PRO A 1 88 ? -32.334 -5.256 51.528 1.00 62.97 88 PRO A C 1
ATOM 681 O O . PRO A 1 88 ? -33.068 -6.173 51.906 1.00 62.97 88 PRO A O 1
ATOM 684 N N . PRO A 1 89 ? -30.998 -5.384 51.650 1.00 46.50 89 PRO A N 1
ATOM 685 C CA . PRO A 1 89 ? -30.482 -5.684 52.988 1.00 46.50 89 PRO A CA 1
ATOM 686 C C . PRO A 1 89 ? -29.230 -4.873 53.344 1.00 46.50 89 PRO A C 1
ATOM 688 O O . PRO A 1 89 ? -28.326 -4.648 52.546 1.00 46.50 89 PRO A O 1
ATOM 691 N N . VAL A 1 90 ? -29.202 -4.454 54.604 1.00 56.41 90 VAL A N 1
ATOM 692 C CA . VAL A 1 90 ? -28.134 -3.700 55.259 1.00 56.41 90 VAL A CA 1
ATOM 693 C C . VAL A 1 90 ? -26.861 -4.543 55.362 1.00 56.41 90 VAL A C 1
ATOM 695 O O . VAL A 1 90 ? -26.840 -5.494 56.140 1.00 56.41 90 VAL A O 1
ATOM 698 N N . VAL A 1 91 ? -25.790 -4.141 54.664 1.00 44.69 91 VAL A N 1
ATOM 699 C CA . VAL A 1 91 ? -24.407 -4.199 55.177 1.00 44.69 91 VAL A CA 1
ATOM 700 C C . VAL A 1 91 ? -23.478 -3.210 54.442 1.00 44.69 91 VAL A C 1
ATOM 702 O O . VAL A 1 91 ? -23.219 -3.336 53.251 1.00 44.69 91 VAL A O 1
ATOM 705 N N . THR A 1 92 ? -22.956 -2.271 55.243 1.00 41.00 92 THR A N 1
ATOM 706 C CA . THR A 1 92 ? -21.705 -1.486 55.137 1.00 41.00 92 THR A CA 1
ATOM 707 C C . THR A 1 92 ? -21.583 -0.349 54.106 1.00 41.00 92 THR A C 1
ATOM 709 O O . THR A 1 92 ? -21.001 -0.507 53.035 1.00 41.00 92 THR A O 1
ATOM 712 N N . ASP A 1 93 ? -21.966 0.856 54.550 1.00 48.66 93 ASP A N 1
ATOM 713 C CA . ASP A 1 93 ? -21.761 2.194 53.948 1.00 48.66 93 ASP A CA 1
ATOM 714 C C . ASP A 1 93 ? -20.289 2.634 53.748 1.00 48.66 93 ASP A C 1
ATOM 716 O O . ASP A 1 93 ? -20.005 3.816 53.604 1.00 48.66 93 ASP A O 1
ATOM 720 N N . THR A 1 94 ? -19.308 1.728 53.751 1.00 47.34 94 THR A N 1
ATOM 721 C CA . THR A 1 94 ? -17.879 2.098 53.595 1.00 47.34 94 THR A CA 1
ATOM 722 C C . THR A 1 94 ? -17.220 1.500 52.354 1.00 47.34 94 THR A C 1
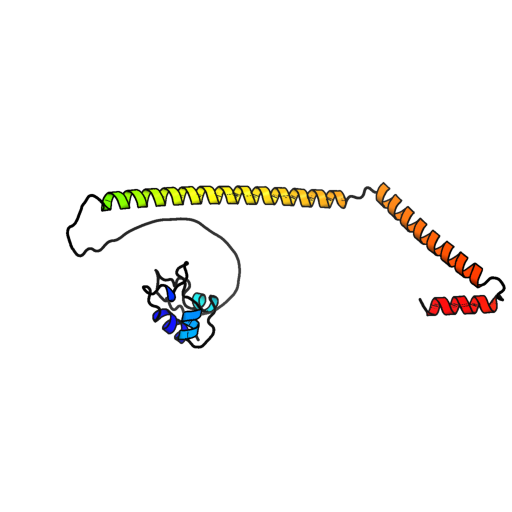ATOM 724 O O . THR A 1 94 ? -16.137 1.930 51.969 1.00 47.34 94 THR A O 1
ATOM 727 N N . GLU A 1 95 ? -17.862 0.536 51.688 1.00 48.25 95 GLU A N 1
ATOM 728 C CA . GLU A 1 95 ? -17.287 -0.150 50.520 1.00 48.25 95 GLU A CA 1
ATOM 729 C C . GLU A 1 95 ? -17.857 0.358 49.182 1.00 48.25 95 GLU A C 1
ATOM 731 O O . GLU A 1 95 ? -17.201 0.270 48.143 1.00 48.25 95 GLU A O 1
ATOM 736 N N . VAL A 1 96 ? -19.058 0.945 49.195 1.00 47.94 96 VAL A N 1
ATOM 737 C CA . VAL A 1 96 ? -19.736 1.443 47.985 1.00 47.94 96 VAL A CA 1
ATOM 738 C C . VAL A 1 96 ? -19.141 2.777 47.508 1.00 47.94 96 VAL A C 1
ATOM 740 O O . VAL A 1 96 ? -18.917 2.946 46.311 1.00 47.94 96 VAL A O 1
ATOM 743 N N . GLU A 1 97 ? -18.768 3.685 48.419 1.00 49.56 97 GLU A N 1
ATOM 744 C CA . GLU A 1 97 ? -18.072 4.940 48.070 1.00 49.56 97 GLU A CA 1
ATOM 745 C C . GLU A 1 97 ? -16.664 4.700 47.499 1.00 49.56 97 GLU A C 1
ATOM 747 O O . GLU A 1 97 ? -16.226 5.411 46.592 1.00 49.56 97 GLU A O 1
ATOM 752 N N . GLY A 1 98 ? -15.965 3.664 47.979 1.00 54.22 98 GLY A N 1
ATOM 753 C CA . GLY A 1 98 ? -14.663 3.260 47.441 1.00 54.22 98 GLY A CA 1
ATOM 754 C C . GLY A 1 98 ? -14.760 2.789 45.988 1.00 54.22 98 GLY A C 1
ATOM 755 O O . GLY A 1 98 ? -13.991 3.241 45.143 1.00 54.22 98 GLY A O 1
ATOM 756 N N . LYS A 1 99 ? -15.762 1.959 45.674 1.00 56.34 99 LYS A N 1
ATOM 757 C CA . LYS A 1 99 ? -15.984 1.426 44.318 1.00 56.34 99 LYS A CA 1
ATOM 758 C C . LYS A 1 99 ? -16.463 2.489 43.327 1.00 56.34 99 LYS A C 1
ATOM 760 O O . LYS A 1 99 ? -16.038 2.473 42.178 1.00 56.34 99 LYS A O 1
ATOM 765 N N . LEU A 1 100 ? -17.285 3.445 43.766 1.00 59.34 100 LEU A N 1
ATOM 766 C CA . LEU A 1 100 ? -17.688 4.599 42.946 1.00 59.34 100 LEU A CA 1
ATOM 767 C C . LEU A 1 100 ? -16.500 5.533 42.647 1.00 59.34 100 LEU A C 1
ATOM 769 O O . LEU A 1 100 ? -16.356 6.020 41.528 1.00 59.34 100 LEU A O 1
ATOM 773 N N . SER A 1 101 ? -15.603 5.730 43.618 1.00 72.62 101 SER A N 1
ATOM 774 C CA . SER A 1 101 ? -14.353 6.486 43.441 1.00 72.62 101 SER A CA 1
ATOM 775 C C . SER A 1 101 ? -13.370 5.787 42.494 1.00 72.62 101 SER A C 1
ATOM 777 O O . SER A 1 101 ? -12.706 6.441 41.690 1.00 72.62 101 SER A O 1
ATOM 779 N N . GLU A 1 102 ? -13.277 4.459 42.558 1.00 77.12 102 GLU A N 1
ATOM 780 C CA . GLU A 1 102 ? -12.458 3.663 41.639 1.00 77.12 102 GLU A CA 1
ATOM 781 C C . GLU A 1 102 ? -13.029 3.644 40.218 1.00 77.12 102 GLU A C 1
ATOM 783 O O . GLU A 1 102 ? -12.264 3.795 39.268 1.00 77.12 102 GLU A O 1
ATOM 788 N N . ALA A 1 103 ? -14.353 3.552 40.063 1.00 81.31 103 ALA A N 1
ATOM 789 C CA . ALA A 1 103 ? -15.016 3.636 38.763 1.00 81.31 103 ALA A CA 1
ATOM 790 C C . ALA A 1 103 ? -14.776 4.997 38.087 1.00 81.31 103 ALA A C 1
ATOM 792 O O . ALA A 1 103 ? -14.346 5.038 36.938 1.00 81.31 103 ALA A O 1
ATOM 793 N N . ALA A 1 104 ? -14.929 6.105 38.820 1.00 85.38 104 ALA A N 1
ATOM 794 C CA . ALA A 1 104 ? -14.663 7.445 38.291 1.00 85.38 104 ALA A CA 1
ATOM 795 C C . ALA A 1 104 ? -13.188 7.642 37.883 1.00 85.38 104 ALA A C 1
ATOM 797 O O . ALA A 1 104 ? -12.891 8.266 36.864 1.00 85.38 104 ALA A O 1
ATOM 798 N N . LYS A 1 105 ? -12.241 7.077 38.647 1.00 88.00 105 LYS A N 1
ATOM 799 C CA . LYS A 1 105 ? -10.813 7.083 38.277 1.00 88.00 105 LYS A CA 1
ATOM 800 C C . LYS A 1 105 ? -10.547 6.250 37.025 1.00 88.00 105 LYS A C 1
ATOM 802 O O . LYS A 1 105 ? -9.796 6.699 36.164 1.00 88.00 105 LYS A O 1
ATOM 807 N N . ALA A 1 106 ? -11.173 5.081 36.907 1.00 89.50 106 ALA A N 1
ATOM 808 C CA . ALA A 1 106 ? -11.042 4.221 35.736 1.00 89.50 106 ALA A CA 1
ATOM 809 C C . ALA A 1 106 ? -11.635 4.869 34.471 1.00 89.50 106 ALA A C 1
ATOM 811 O O . ALA A 1 106 ? -11.054 4.757 33.394 1.00 89.50 106 ALA A O 1
ATOM 812 N N . GLU A 1 107 ? -12.751 5.591 34.587 1.00 88.38 107 GLU A N 1
ATOM 813 C CA . GLU A 1 107 ? -13.347 6.349 33.480 1.00 88.38 107 GLU A CA 1
ATOM 814 C C . GLU A 1 107 ? -12.476 7.538 33.054 1.00 88.38 107 GLU A C 1
ATOM 816 O O . GLU A 1 107 ? -12.257 7.752 31.857 1.00 88.38 107 GLU A O 1
ATOM 821 N N . MET A 1 108 ? -11.899 8.266 34.016 1.00 89.56 108 MET A N 1
ATOM 822 C CA . MET A 1 108 ? -10.910 9.305 33.722 1.00 89.56 108 MET A CA 1
ATOM 823 C C . MET A 1 108 ? -9.680 8.732 33.009 1.00 89.56 108 MET A C 1
ATOM 825 O O . MET A 1 108 ? -9.278 9.265 31.977 1.00 89.56 108 MET A O 1
ATOM 829 N N . GLU A 1 109 ? -9.120 7.624 33.493 1.00 93.56 109 GLU A N 1
ATOM 830 C CA . GLU A 1 109 ? -7.966 6.977 32.861 1.00 93.56 109 GLU A CA 1
ATOM 831 C C . GLU A 1 109 ? -8.303 6.457 31.453 1.00 93.56 109 GLU A C 1
ATOM 833 O O . GLU A 1 109 ? -7.512 6.612 30.522 1.00 93.56 109 GLU A O 1
ATOM 838 N N . LEU A 1 110 ? -9.509 5.913 31.248 1.00 92.94 110 LEU A N 1
ATOM 839 C CA . LEU A 1 110 ? -9.984 5.499 29.926 1.00 92.94 110 LEU A CA 1
ATOM 840 C C . LEU A 1 110 ? -10.124 6.675 28.957 1.00 92.94 110 LEU A C 1
ATOM 842 O O . LEU A 1 110 ? -9.773 6.536 27.782 1.00 92.94 110 LEU A O 1
ATOM 846 N N . SER A 1 111 ? -10.641 7.817 29.411 1.00 91.06 111 SER A N 1
ATOM 847 C CA . SER A 1 111 ? -10.762 9.007 28.561 1.00 91.06 111 SER A CA 1
ATOM 848 C C . SER A 1 111 ? -9.388 9.583 28.205 1.00 91.06 111 SER A C 1
ATOM 850 O O . SER A 1 111 ? -9.127 9.848 27.029 1.00 91.06 111 SER A O 1
ATOM 852 N N . GLU A 1 112 ? -8.458 9.651 29.161 1.00 94.81 112 GLU A N 1
ATOM 853 C CA . GLU A 1 112 ? -7.070 10.050 28.909 1.00 94.81 112 GLU A CA 1
ATOM 854 C C . GLU A 1 112 ? -6.380 9.094 27.923 1.00 94.81 112 GLU A C 1
ATOM 856 O O . GLU A 1 112 ? -5.763 9.534 26.948 1.00 94.81 112 GLU A O 1
ATOM 861 N N . ALA A 1 113 ? -6.552 7.781 28.097 1.00 94.69 113 ALA A N 1
ATOM 862 C CA . ALA A 1 113 ? -6.005 6.775 27.192 1.00 94.69 113 ALA A CA 1
ATOM 863 C C . ALA A 1 113 ? -6.579 6.895 25.770 1.00 94.69 113 ALA A C 1
ATOM 865 O O . ALA A 1 113 ? -5.844 6.732 24.791 1.00 94.69 113 ALA A O 1
ATOM 866 N N . ARG A 1 114 ? -7.871 7.220 25.624 1.00 96.19 114 ARG A N 1
ATOM 867 C CA . ARG A 1 114 ? -8.495 7.479 24.314 1.00 96.19 114 ARG A CA 1
ATOM 868 C C . ARG A 1 114 ? -7.908 8.721 23.649 1.00 96.19 114 ARG A C 1
ATOM 870 O O . ARG A 1 114 ? -7.557 8.665 22.469 1.00 96.19 114 ARG A O 1
ATOM 877 N N . ILE A 1 115 ? -7.728 9.811 24.393 1.00 96.62 115 ILE A N 1
ATOM 878 C CA . ILE A 1 115 ? -7.087 11.031 23.882 1.00 96.62 115 ILE A CA 1
ATOM 879 C C . ILE A 1 115 ? -5.648 10.722 23.441 1.00 96.62 115 ILE A C 1
ATOM 881 O O . ILE A 1 115 ? -5.262 11.025 22.312 1.00 96.62 115 ILE A O 1
ATOM 885 N N . ALA A 1 116 ? -4.872 10.017 24.264 1.00 96.56 116 ALA A N 1
ATOM 886 C CA . ALA A 1 116 ? -3.509 9.619 23.918 1.00 96.56 116 ALA A CA 1
ATOM 887 C C . ALA A 1 116 ? -3.456 8.722 22.665 1.00 96.56 116 ALA A C 1
ATOM 889 O O . ALA A 1 116 ? -2.587 8.895 21.804 1.00 96.56 116 ALA A O 1
ATOM 890 N N . LEU A 1 117 ? -4.403 7.789 22.522 1.00 97.25 117 LEU A N 1
ATOM 891 C CA . LEU A 1 117 ? -4.508 6.911 21.358 1.00 97.25 117 LEU A CA 1
ATOM 892 C C . LEU A 1 117 ? -4.812 7.699 20.080 1.00 97.25 117 LEU A C 1
ATOM 894 O O . LEU A 1 117 ? -4.158 7.480 19.057 1.00 97.25 117 LEU A O 1
ATOM 898 N N . THR A 1 118 ? -5.758 8.637 20.125 1.00 97.31 118 THR A N 1
ATOM 899 C CA . THR A 1 118 ? -6.090 9.471 18.958 1.00 97.31 118 THR A CA 1
ATOM 900 C C . THR A 1 118 ? -4.910 10.355 18.543 1.00 97.31 118 THR A C 1
ATOM 902 O O . THR A 1 118 ? -4.584 10.439 17.353 1.00 97.31 118 THR A O 1
ATOM 905 N N . GLU A 1 119 ? -4.178 10.936 19.499 1.00 97.56 119 GLU A N 1
ATOM 906 C CA . GLU A 1 119 ? -2.942 11.667 19.213 1.00 97.56 119 GLU A CA 1
ATOM 907 C C . GLU A 1 119 ? -1.867 10.778 18.579 1.00 97.56 119 GLU A C 1
ATOM 909 O O . GLU A 1 119 ? -1.230 11.167 17.592 1.00 97.56 119 GLU A O 1
ATOM 914 N N . ALA A 1 120 ? -1.656 9.580 19.128 1.00 96.94 120 ALA A N 1
ATOM 915 C CA . ALA A 1 120 ? -0.686 8.625 18.608 1.00 96.94 120 ALA A CA 1
ATOM 916 C C . ALA A 1 120 ? -1.040 8.197 17.177 1.00 96.94 120 ALA A C 1
ATOM 918 O O . ALA A 1 120 ? -0.174 8.200 16.299 1.00 96.94 120 ALA A O 1
ATOM 919 N N . GLN A 1 121 ? -2.318 7.922 16.902 1.00 97.75 121 GLN A N 1
ATOM 920 C CA . GLN A 1 121 ? -2.810 7.609 15.560 1.00 97.75 121 GLN A CA 1
ATOM 921 C C . GLN A 1 121 ? -2.591 8.769 14.584 1.00 97.75 121 GLN A C 1
ATOM 923 O O . GLN A 1 121 ? -2.159 8.550 13.450 1.00 97.75 121 GLN A O 1
ATOM 928 N N . LYS A 1 122 ? -2.828 10.013 15.013 1.00 98.19 122 LYS A N 1
ATOM 929 C CA . LYS A 1 122 ? -2.565 11.204 14.193 1.00 98.19 122 LYS A CA 1
ATOM 930 C C . LYS A 1 122 ? -1.078 11.339 13.861 1.00 98.19 122 LYS A C 1
ATOM 932 O O . LYS A 1 122 ? -0.729 11.566 12.700 1.00 98.19 122 LYS A O 1
ATOM 937 N N . ARG A 1 123 ? -0.194 11.156 14.850 1.00 97.00 123 ARG A N 1
ATOM 938 C CA . ARG A 1 123 ? 1.267 11.171 14.645 1.00 97.00 123 ARG A CA 1
ATOM 939 C C . ARG A 1 123 ? 1.713 10.048 13.706 1.00 97.00 123 ARG A C 1
ATOM 941 O O . ARG A 1 123 ? 2.514 10.302 12.809 1.00 97.00 123 ARG A O 1
ATOM 948 N N . PHE A 1 124 ? 1.158 8.847 13.860 1.00 97.88 124 PHE A N 1
ATOM 949 C CA . PHE A 1 124 ? 1.437 7.709 12.986 1.00 97.88 124 PHE A CA 1
ATOM 950 C C . PHE A 1 124 ? 1.045 7.996 11.532 1.00 97.88 124 PHE A C 1
ATOM 952 O O . PHE A 1 124 ? 1.885 7.877 10.642 1.00 97.88 124 PHE A O 1
ATOM 959 N N . LYS A 1 125 ? -0.187 8.463 11.286 1.00 98.19 125 LYS A N 1
ATOM 960 C CA . LYS A 1 125 ? -0.651 8.832 9.937 1.00 98.19 125 LYS A CA 1
ATOM 961 C C . LYS A 1 125 ? 0.227 9.922 9.315 1.00 98.19 125 LYS A C 1
ATOM 963 O O . LYS A 1 125 ? 0.626 9.805 8.161 1.00 98.19 125 LYS A O 1
ATOM 968 N N . ALA A 1 126 ? 0.599 10.948 10.082 1.00 97.44 126 ALA A N 1
ATOM 969 C CA . ALA A 1 126 ? 1.495 12.000 9.601 1.00 97.44 126 ALA A CA 1
ATOM 970 C C . ALA A 1 126 ? 2.896 11.467 9.239 1.00 97.44 126 ALA A C 1
ATOM 972 O O . ALA A 1 126 ? 3.486 11.893 8.245 1.00 97.44 126 ALA A O 1
ATOM 973 N N . ALA A 1 127 ? 3.435 10.528 10.021 1.00 96.94 127 ALA A N 1
ATOM 974 C CA . ALA A 1 127 ? 4.703 9.872 9.711 1.00 96.94 127 ALA A CA 1
ATOM 975 C C . ALA A 1 127 ? 4.600 8.978 8.465 1.00 96.94 127 ALA A C 1
ATOM 977 O O . ALA A 1 127 ? 5.521 8.962 7.648 1.00 96.94 127 ALA A O 1
ATOM 978 N N . GLN A 1 128 ? 3.474 8.284 8.287 1.00 97.56 128 GLN A N 1
ATOM 979 C CA . GLN A 1 128 ? 3.207 7.458 7.113 1.00 97.56 128 GLN A CA 1
ATOM 980 C C . GLN A 1 128 ? 3.169 8.296 5.830 1.00 97.56 128 GLN A C 1
ATOM 982 O O . GLN A 1 128 ? 3.870 7.962 4.878 1.00 97.56 128 GLN A O 1
ATOM 987 N N . VAL A 1 129 ? 2.452 9.426 5.835 1.00 98.00 129 VAL A N 1
ATOM 988 C CA . VAL A 1 129 ? 2.417 10.360 4.695 1.00 98.00 129 VAL A CA 1
ATOM 989 C C . VAL A 1 129 ? 3.825 10.829 4.333 1.00 98.00 129 VAL A C 1
ATOM 991 O O . VAL A 1 129 ? 4.220 10.735 3.173 1.00 98.00 129 VAL A O 1
ATOM 994 N N . LYS A 1 130 ? 4.631 11.236 5.322 1.00 97.31 130 LYS A N 1
ATOM 995 C CA . LYS A 1 130 ? 6.030 11.630 5.082 1.00 97.31 130 LYS A CA 1
ATOM 996 C C . LYS A 1 130 ? 6.851 10.491 4.478 1.00 97.31 130 LYS A C 1
ATOM 998 O O . LYS A 1 130 ? 7.611 10.707 3.539 1.00 97.31 130 LYS A O 1
ATOM 1003 N N . ALA A 1 131 ? 6.716 9.271 4.996 1.00 95.62 131 ALA A N 1
ATOM 1004 C CA . ALA A 1 131 ? 7.429 8.114 4.461 1.00 95.62 131 ALA A CA 1
ATOM 1005 C C . ALA A 1 131 ? 7.038 7.826 3.001 1.00 95.62 131 ALA A C 1
ATOM 1007 O O . ALA A 1 131 ? 7.905 7.529 2.176 1.00 95.62 131 ALA A O 1
ATOM 1008 N N . ASP A 1 132 ? 5.754 7.949 2.671 1.00 97.19 132 ASP A N 1
ATOM 1009 C CA . ASP A 1 132 ? 5.250 7.762 1.314 1.00 97.19 132 ASP A CA 1
ATOM 1010 C C . ASP A 1 132 ? 5.738 8.869 0.366 1.00 97.19 132 ASP A C 1
ATOM 1012 O O . ASP A 1 132 ? 6.155 8.572 -0.757 1.00 97.19 132 ASP A O 1
ATOM 1016 N N . GLU A 1 133 ? 5.789 10.125 0.820 1.00 96.50 133 GLU A N 1
ATOM 1017 C CA . GLU A 1 133 ? 6.398 11.240 0.083 1.00 96.50 133 GLU A CA 1
ATOM 1018 C C . GLU A 1 133 ? 7.876 10.977 -0.224 1.00 96.50 133 GLU A C 1
ATOM 1020 O O . GLU A 1 133 ? 8.297 11.122 -1.373 1.00 96.50 133 GLU A O 1
ATOM 1025 N N . PHE A 1 134 ? 8.657 10.502 0.752 1.00 94.75 134 PHE A N 1
ATOM 1026 C CA . PHE A 1 134 ? 10.058 10.130 0.527 1.00 94.75 134 PHE A CA 1
ATOM 1027 C C . PHE A 1 134 ? 10.207 9.001 -0.497 1.00 94.75 134 PHE A C 1
ATOM 1029 O O . PHE A 1 134 ? 11.099 9.054 -1.349 1.00 94.75 134 PHE A O 1
ATOM 1036 N N . ARG A 1 135 ? 9.335 7.984 -0.459 1.00 93.25 135 ARG A N 1
ATOM 1037 C CA . ARG A 1 135 ? 9.351 6.907 -1.464 1.00 93.25 135 ARG A CA 1
ATOM 1038 C C . ARG A 1 135 ? 9.025 7.440 -2.856 1.00 93.25 135 ARG A C 1
ATOM 1040 O O . ARG A 1 135 ? 9.722 7.087 -3.807 1.00 93.25 135 ARG A O 1
ATOM 1047 N N . ARG A 1 136 ? 8.015 8.308 -2.980 1.00 92.38 136 ARG A N 1
ATOM 1048 C CA . ARG A 1 136 ? 7.639 8.943 -4.255 1.00 92.38 136 ARG A CA 1
ATOM 1049 C C . ARG A 1 136 ? 8.760 9.824 -4.803 1.00 92.38 136 ARG A C 1
ATOM 1051 O O . ARG A 1 136 ? 9.081 9.713 -5.983 1.00 92.38 136 ARG A O 1
ATOM 1058 N N . ALA A 1 137 ? 9.391 10.642 -3.961 1.00 90.62 137 ALA A N 1
ATOM 1059 C CA . ALA A 1 137 ? 10.524 11.478 -4.353 1.00 90.62 137 ALA A CA 1
ATOM 1060 C C . ALA A 1 137 ? 11.695 10.628 -4.868 1.00 90.62 137 ALA A C 1
ATOM 1062 O O . ALA A 1 137 ? 12.190 10.858 -5.968 1.00 90.62 137 ALA A O 1
ATOM 1063 N N . LYS A 1 138 ? 12.061 9.567 -4.135 1.00 89.06 138 LYS A N 1
ATOM 1064 C CA . LYS A 1 138 ? 13.130 8.646 -4.542 1.00 89.06 138 LYS A CA 1
ATOM 1065 C C . LYS A 1 138 ? 12.818 7.927 -5.857 1.00 89.06 138 LYS A C 1
ATOM 1067 O O . LYS A 1 138 ? 13.712 7.767 -6.684 1.00 89.06 138 LYS A O 1
ATOM 1072 N N . ALA A 1 139 ? 11.571 7.503 -6.063 1.00 86.75 139 ALA A N 1
ATOM 1073 C CA . ALA A 1 139 ? 11.146 6.888 -7.319 1.00 86.75 139 ALA A CA 1
ATOM 1074 C C . ALA A 1 139 ? 11.242 7.874 -8.497 1.00 86.75 139 ALA A C 1
ATOM 1076 O O . ALA A 1 139 ? 11.726 7.509 -9.566 1.00 86.75 139 ALA A O 1
ATOM 1077 N N . ASN A 1 140 ? 10.844 9.132 -8.291 1.00 85.19 140 ASN A N 1
ATOM 1078 C CA . ASN A 1 140 ? 10.939 10.180 -9.308 1.00 85.19 140 ASN A CA 1
ATOM 1079 C C . ASN A 1 140 ? 12.405 10.493 -9.664 1.00 85.19 140 ASN A C 1
ATOM 1081 O O . ASN A 1 140 ? 12.765 10.547 -10.838 1.00 85.19 140 ASN A O 1
ATOM 1085 N N . ASP A 1 141 ? 13.282 10.604 -8.666 1.00 81.75 141 ASP A N 1
ATOM 1086 C CA . ASP A 1 141 ? 14.712 10.832 -8.899 1.00 81.75 141 ASP A CA 1
ATOM 1087 C C . ASP A 1 141 ? 15.387 9.654 -9.615 1.00 81.75 141 ASP A C 1
ATOM 1089 O O . ASP A 1 141 ? 16.251 9.866 -10.464 1.00 81.75 141 ASP A O 1
ATOM 1093 N N . GLN A 1 142 ? 14.962 8.414 -9.350 1.00 76.25 142 GLN A N 1
ATOM 1094 C CA . GLN A 1 142 ? 15.432 7.242 -10.100 1.00 76.25 142 GLN A CA 1
ATOM 1095 C C . GLN A 1 142 ? 14.947 7.229 -11.555 1.00 76.25 142 GLN A C 1
ATOM 1097 O O . GLN A 1 142 ? 15.674 6.766 -12.434 1.00 76.25 142 GLN A O 1
ATOM 1102 N N . GLN A 1 143 ? 13.741 7.732 -11.829 1.00 75.31 143 GLN A N 1
ATOM 1103 C CA . GLN A 1 143 ? 13.212 7.824 -13.193 1.00 75.31 143 GLN A CA 1
ATOM 1104 C C . GLN A 1 143 ? 13.878 8.933 -14.013 1.00 75.31 143 GLN A C 1
ATOM 1106 O O . GLN A 1 143 ? 13.968 8.821 -15.237 1.00 75.31 143 GLN A O 1
ATOM 1111 N N . LYS A 1 144 ? 14.407 9.976 -13.364 1.00 78.94 144 LYS A N 1
ATOM 1112 C CA . LYS A 1 144 ? 15.202 11.024 -14.013 1.00 78.94 144 LYS A CA 1
ATOM 1113 C C . LYS A 1 144 ? 16.608 10.516 -14.334 1.00 78.94 144 LYS A C 1
ATOM 1115 O O . LYS A 1 144 ? 17.600 10.984 -13.783 1.00 78.94 144 LYS A O 1
ATOM 1120 N N . ILE A 1 145 ? 16.716 9.578 -15.272 1.00 75.56 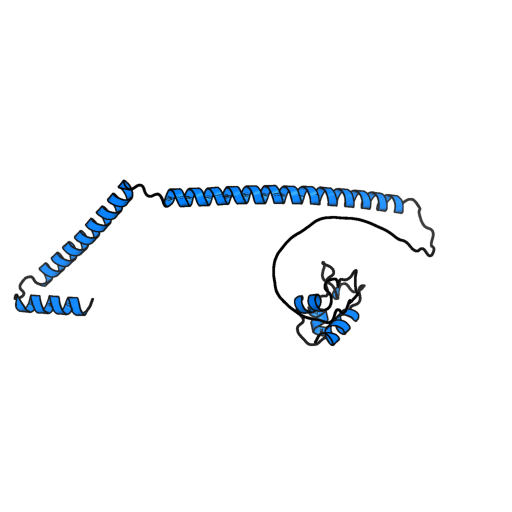145 ILE A N 1
ATOM 1121 C CA . ILE A 1 145 ? 18.006 9.241 -15.873 1.00 75.56 145 ILE A CA 1
ATOM 1122 C C . ILE A 1 145 ? 18.462 10.480 -16.657 1.00 75.56 145 ILE A C 1
ATOM 1124 O O . ILE A 1 145 ? 17.804 10.859 -17.630 1.00 75.56 145 ILE A O 1
ATOM 1128 N N . PRO A 1 146 ? 19.565 11.144 -16.270 1.00 81.31 146 PRO A N 1
ATOM 1129 C CA . PRO A 1 146 ? 20.026 12.316 -16.991 1.00 81.31 146 PRO A CA 1
ATOM 1130 C C . PRO A 1 146 ? 20.378 11.931 -18.443 1.00 81.31 146 PRO A C 1
ATOM 1132 O O . PRO A 1 146 ? 20.917 10.841 -18.668 1.00 81.31 146 PRO A O 1
ATOM 1135 N N . PRO A 1 147 ? 20.136 12.810 -19.437 1.00 83.44 147 PRO A N 1
ATOM 1136 C CA . PRO A 1 147 ? 20.232 12.464 -20.860 1.00 83.44 147 PRO A CA 1
ATOM 1137 C C . PRO A 1 147 ? 21.555 11.800 -21.263 1.00 83.44 147 PRO A C 1
ATOM 1139 O O . PRO A 1 147 ? 21.576 10.859 -22.050 1.00 83.44 147 PRO A O 1
ATOM 1142 N N . HIS A 1 148 ? 22.673 12.229 -20.674 1.00 87.31 148 HIS A N 1
ATOM 1143 C CA . HIS A 1 148 ? 23.992 11.666 -20.962 1.00 87.31 148 HIS A CA 1
ATOM 1144 C C . HIS A 1 148 ? 24.150 10.199 -20.510 1.00 87.31 148 HIS A C 1
ATOM 1146 O O . HIS A 1 148 ? 24.864 9.438 -21.164 1.00 87.31 148 HIS A O 1
ATOM 1152 N N . LEU A 1 149 ? 23.490 9.774 -19.423 1.00 87.38 149 LEU A N 1
ATOM 1153 C CA . LEU A 1 149 ? 23.487 8.371 -18.991 1.00 87.38 149 LEU A CA 1
ATOM 1154 C C . LEU A 1 149 ? 22.588 7.519 -19.886 1.00 87.38 149 LEU A C 1
ATOM 1156 O O . LEU A 1 149 ? 22.979 6.408 -20.242 1.00 87.38 149 LEU A O 1
ATOM 1160 N N . ALA A 1 150 ? 21.444 8.056 -20.318 1.00 86.50 150 ALA A N 1
ATOM 1161 C CA . ALA A 1 150 ? 20.573 7.391 -21.285 1.00 86.50 150 ALA A CA 1
ATOM 1162 C C . ALA A 1 150 ? 21.292 7.166 -22.629 1.00 86.50 150 ALA A C 1
ATOM 1164 O O . ALA A 1 150 ? 21.275 6.058 -23.163 1.00 86.50 150 ALA A O 1
ATOM 1165 N N . ILE A 1 151 ? 22.020 8.176 -23.124 1.00 90.06 151 ILE A N 1
ATOM 1166 C CA . ILE A 1 151 ? 22.843 8.068 -24.339 1.00 90.06 151 ILE A CA 1
ATOM 1167 C C . ILE A 1 151 ? 23.924 6.991 -24.175 1.00 90.06 151 ILE A C 1
ATOM 1169 O O . ILE A 1 151 ? 24.085 6.154 -25.062 1.00 90.06 151 ILE A O 1
ATOM 1173 N N . LYS A 1 152 ? 24.642 6.958 -23.043 1.00 94.31 152 LYS A N 1
ATOM 1174 C CA . LYS A 1 152 ? 25.655 5.917 -22.781 1.00 94.31 152 LYS A CA 1
ATOM 1175 C C . LYS A 1 152 ? 25.045 4.514 -22.729 1.00 94.31 152 LYS A C 1
ATOM 1177 O O . LYS A 1 152 ? 25.622 3.584 -23.289 1.00 94.31 152 LYS A O 1
ATOM 1182 N N . ALA A 1 153 ? 23.891 4.350 -22.083 1.00 90.38 153 ALA A N 1
ATOM 1183 C CA . ALA A 1 153 ? 23.187 3.070 -22.034 1.00 90.38 153 ALA A CA 1
ATOM 1184 C C . ALA A 1 153 ? 22.760 2.609 -23.437 1.00 90.38 153 ALA A C 1
ATOM 1186 O O . ALA A 1 153 ? 22.987 1.455 -23.801 1.00 90.38 153 ALA A O 1
ATOM 1187 N N . PHE A 1 154 ? 22.234 3.526 -24.254 1.00 94.12 154 PHE A N 1
ATOM 1188 C CA . PHE A 1 154 ? 21.882 3.253 -25.645 1.00 94.12 154 PHE A CA 1
ATOM 1189 C C . PHE A 1 154 ? 23.106 2.877 -26.490 1.00 94.12 154 PHE A C 1
ATOM 1191 O O . PHE A 1 154 ? 23.081 1.864 -27.183 1.00 94.12 154 PHE A O 1
ATOM 1198 N N . GLN A 1 155 ? 24.209 3.625 -26.386 1.00 96.00 155 GLN A N 1
ATOM 1199 C CA . GLN A 1 155 ? 25.461 3.304 -27.081 1.00 96.00 155 GLN A CA 1
ATOM 1200 C C . GLN A 1 155 ? 25.989 1.920 -26.693 1.00 96.00 155 GLN A C 1
ATOM 1202 O O . GLN A 1 155 ? 26.416 1.163 -27.562 1.00 96.00 155 GLN A O 1
ATOM 1207 N N . ARG A 1 156 ? 25.916 1.558 -25.407 1.00 96.12 156 ARG A N 1
ATOM 1208 C CA . ARG A 1 156 ? 26.314 0.230 -24.924 1.00 96.12 156 ARG A CA 1
ATOM 1209 C C . ARG A 1 156 ? 25.421 -0.875 -25.487 1.00 96.12 156 ARG A C 1
ATOM 1211 O O . ARG A 1 156 ? 25.928 -1.919 -25.882 1.00 96.12 156 ARG A O 1
ATOM 1218 N N . SER A 1 157 ? 24.110 -0.637 -25.547 1.00 94.81 157 SER A N 1
ATOM 1219 C CA . SER A 1 157 ? 23.152 -1.564 -26.159 1.00 94.81 157 SER A CA 1
ATOM 1220 C C . SER A 1 157 ? 23.442 -1.764 -27.651 1.00 94.81 157 SER A C 1
ATOM 1222 O O . SER A 1 157 ? 23.579 -2.898 -28.103 1.00 94.81 157 SER A O 1
ATOM 1224 N N . GLN A 1 158 ? 23.667 -0.672 -28.385 1.00 96.38 158 GLN A N 1
ATOM 1225 C CA . GLN A 1 158 ? 24.047 -0.695 -29.800 1.00 96.38 158 GLN A CA 1
ATOM 1226 C C . GLN A 1 158 ? 25.371 -1.436 -30.039 1.00 96.38 158 GLN A C 1
ATOM 1228 O O . GLN A 1 158 ? 25.474 -2.258 -30.946 1.00 96.38 158 GLN A O 1
ATOM 1233 N N . GLN A 1 159 ? 26.390 -1.203 -29.207 1.00 95.56 159 GLN A N 1
ATOM 1234 C CA . GLN A 1 159 ? 27.655 -1.942 -29.282 1.00 95.56 159 GLN A CA 1
ATOM 1235 C C . GLN A 1 159 ? 27.462 -3.439 -29.020 1.00 95.56 159 GLN A C 1
ATOM 1237 O O . GLN A 1 159 ? 28.049 -4.256 -29.724 1.00 95.56 159 GLN A O 1
ATOM 1242 N N . ALA A 1 160 ? 26.625 -3.809 -28.049 1.00 95.00 160 ALA A N 1
ATOM 1243 C CA . ALA A 1 160 ? 26.325 -5.207 -27.759 1.00 95.00 160 ALA A CA 1
ATOM 1244 C C . ALA A 1 160 ? 25.558 -5.890 -28.905 1.00 95.00 160 ALA A C 1
ATOM 1246 O O . ALA A 1 160 ? 25.843 -7.044 -29.213 1.00 95.00 160 ALA A O 1
ATOM 1247 N N . GLN A 1 161 ? 24.623 -5.190 -29.556 1.00 92.75 161 GLN A N 1
ATOM 1248 C CA . GLN A 1 161 ? 23.932 -5.692 -30.750 1.00 92.75 161 GLN A CA 1
ATOM 1249 C C . GLN A 1 161 ? 24.918 -5.934 -31.893 1.00 92.75 161 GLN A C 1
ATOM 1251 O O . GLN A 1 161 ? 24.987 -7.048 -32.405 1.00 92.75 161 GLN A O 1
ATOM 1256 N N . ARG A 1 162 ? 25.776 -4.953 -32.198 1.00 92.19 162 ARG A N 1
ATOM 1257 C CA . ARG A 1 162 ? 26.822 -5.113 -33.219 1.00 92.19 162 ARG A CA 1
ATOM 1258 C C . ARG A 1 162 ? 27.780 -6.250 -32.893 1.00 92.19 162 ARG A C 1
ATOM 1260 O O . ARG A 1 162 ? 28.135 -7.012 -33.778 1.00 92.19 162 ARG A O 1
ATOM 1267 N N . ALA A 1 163 ? 28.190 -6.401 -31.636 1.00 92.56 163 ALA A N 1
ATOM 1268 C CA . ALA A 1 163 ? 29.066 -7.501 -31.236 1.00 92.56 163 ALA A CA 1
ATOM 1269 C C . ALA A 1 163 ? 28.404 -8.874 -31.452 1.00 92.56 163 ALA A C 1
ATOM 1271 O O . ALA A 1 163 ? 29.072 -9.810 -31.884 1.00 92.56 163 ALA A O 1
ATOM 1272 N N . LYS A 1 164 ? 27.091 -8.994 -31.208 1.00 90.75 164 LYS A N 1
ATOM 1273 C CA . LYS A 1 164 ? 26.328 -10.214 -31.515 1.00 90.75 164 LYS A CA 1
ATOM 1274 C C . LYS A 1 164 ? 26.228 -10.460 -33.021 1.00 90.75 164 LYS A C 1
ATOM 1276 O O . LYS A 1 164 ? 26.447 -11.583 -33.462 1.00 90.75 164 LYS A O 1
ATOM 1281 N N . GLU A 1 165 ? 25.936 -9.431 -33.810 1.00 88.75 165 GLU 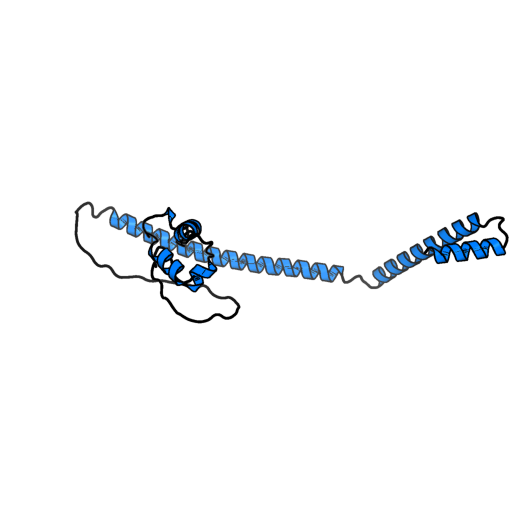A N 1
ATOM 1282 C CA . GLU A 1 165 ? 25.881 -9.528 -35.277 1.00 88.75 165 GLU A CA 1
ATOM 1283 C C . GLU A 1 165 ? 27.238 -9.914 -35.873 1.00 88.75 165 GLU A C 1
ATOM 1285 O O . GLU A 1 165 ? 27.317 -10.795 -36.719 1.00 88.75 165 GLU A O 1
ATOM 1290 N N . VAL A 1 166 ? 28.328 -9.319 -35.390 1.00 89.25 166 VAL A N 1
ATOM 1291 C CA . VAL A 1 166 ? 29.685 -9.663 -35.831 1.00 89.25 166 VAL A CA 1
ATOM 1292 C C . VAL A 1 166 ? 30.037 -11.090 -35.416 1.00 89.25 166 VAL A C 1
ATOM 1294 O O . VAL A 1 166 ? 30.500 -11.857 -36.251 1.00 89.25 166 VAL A O 1
ATOM 1297 N N . GLY A 1 167 ? 29.761 -11.488 -34.170 1.00 86.75 167 GLY A N 1
ATOM 1298 C CA . GLY A 1 167 ? 30.035 -12.851 -33.705 1.00 86.75 167 GLY A CA 1
ATOM 1299 C C . GLY A 1 167 ? 29.236 -13.918 -34.462 1.00 86.75 167 GLY A C 1
ATOM 1300 O O . GLY A 1 167 ? 29.770 -14.972 -34.801 1.00 86.75 167 GLY A O 1
ATOM 1301 N N . THR A 1 168 ? 27.972 -13.638 -34.789 1.00 85.38 168 THR A N 1
ATOM 1302 C CA . THR A 1 168 ? 27.143 -14.527 -35.620 1.00 85.38 168 THR A CA 1
ATOM 1303 C C . THR A 1 168 ? 27.611 -14.546 -37.073 1.00 85.38 168 THR A C 1
ATOM 1305 O O . THR A 1 168 ? 27.689 -15.621 -37.665 1.00 85.38 168 THR A O 1
ATOM 1308 N N . ALA A 1 169 ? 28.009 -13.403 -37.637 1.00 84.75 169 ALA A N 1
ATOM 1309 C CA . ALA A 1 169 ? 28.581 -13.326 -38.978 1.00 84.75 169 ALA A CA 1
ATOM 1310 C C . ALA A 1 169 ? 29.930 -14.056 -39.084 1.00 84.75 169 ALA A C 1
ATOM 1312 O O . ALA A 1 169 ? 30.183 -14.719 -40.087 1.00 84.75 169 ALA A O 1
ATOM 1313 N N . GLU A 1 170 ? 30.786 -13.987 -38.063 1.00 87.25 170 GLU A N 1
ATOM 1314 C CA . GLU A 1 170 ? 32.039 -14.746 -37.997 1.00 87.25 170 GLU A CA 1
ATOM 1315 C C . GLU A 1 170 ? 31.787 -16.249 -37.860 1.00 87.25 170 GLU A C 1
ATOM 1317 O O . GLU A 1 170 ? 32.414 -17.041 -38.569 1.00 87.25 170 GLU A O 1
ATOM 1322 N N . ALA A 1 171 ? 30.839 -16.650 -37.008 1.00 86.31 171 ALA A N 1
ATOM 1323 C CA . ALA A 1 171 ? 30.429 -18.045 -36.881 1.00 86.31 171 ALA A CA 1
ATOM 1324 C C . ALA A 1 171 ? 29.883 -18.589 -38.210 1.00 86.31 171 ALA A C 1
ATOM 1326 O O . ALA A 1 171 ? 30.299 -19.660 -38.656 1.00 86.31 171 ALA A O 1
ATOM 1327 N N . PHE A 1 172 ? 29.026 -17.818 -38.884 1.00 86.06 172 PHE A N 1
ATOM 1328 C CA . PHE A 1 172 ? 28.501 -18.159 -40.202 1.00 86.06 172 PHE A CA 1
ATOM 1329 C C . PHE A 1 172 ? 29.621 -18.230 -41.248 1.00 86.06 172 PHE A C 1
ATOM 1331 O O . PHE A 1 172 ? 29.727 -19.215 -41.972 1.00 86.06 172 PHE A O 1
ATOM 1338 N N . ARG A 1 173 ? 30.528 -17.244 -41.281 1.00 87.19 173 ARG A N 1
ATOM 1339 C CA . ARG A 1 173 ? 31.677 -17.226 -42.200 1.00 87.19 173 ARG A CA 1
ATOM 1340 C C . ARG A 1 173 ? 32.552 -18.466 -42.036 1.00 87.19 173 ARG A C 1
ATOM 1342 O O . ARG A 1 173 ? 32.946 -19.052 -43.041 1.00 87.19 173 ARG A O 1
ATOM 1349 N N . LYS A 1 174 ? 32.829 -18.876 -40.795 1.00 89.56 174 LYS A N 1
ATOM 1350 C CA . LYS A 1 174 ? 33.597 -20.090 -40.485 1.00 89.56 174 LYS A CA 1
ATOM 1351 C C . LYS A 1 174 ? 32.859 -21.360 -40.916 1.00 89.56 174 LYS A C 1
ATOM 1353 O O . LYS A 1 174 ? 33.491 -22.254 -41.466 1.00 89.56 174 LYS A O 1
ATOM 1358 N N . LEU A 1 175 ? 31.543 -21.425 -40.710 1.00 86.19 175 LEU A N 1
ATOM 1359 C CA . LEU A 1 175 ? 30.709 -22.551 -41.145 1.00 86.19 175 LEU A CA 1
ATOM 1360 C C . LEU A 1 175 ? 30.691 -22.697 -42.675 1.00 86.19 175 LEU A C 1
ATOM 1362 O O . LEU A 1 175 ? 30.711 -23.806 -43.192 1.00 86.19 175 LEU A O 1
ATOM 1366 N N . THR A 1 176 ? 30.709 -21.575 -43.394 1.00 87.50 176 THR A N 1
ATOM 1367 C CA . THR A 1 176 ? 30.701 -21.542 -44.866 1.00 87.50 176 THR A CA 1
ATOM 1368 C C . THR A 1 176 ? 32.088 -21.599 -45.508 1.00 87.50 176 THR A C 1
ATOM 1370 O O . THR A 1 176 ? 32.221 -21.440 -46.723 1.00 87.50 176 THR A O 1
ATOM 1373 N N . GLN A 1 177 ? 33.150 -21.786 -44.722 1.00 88.06 177 GLN A N 1
ATOM 1374 C CA . GLN A 1 177 ? 34.512 -21.792 -45.243 1.00 88.06 177 GLN A CA 1
ATOM 1375 C C . GLN A 1 177 ? 34.747 -23.052 -46.093 1.00 88.06 177 GLN A C 1
ATOM 1377 O O . GLN A 1 177 ? 34.858 -24.152 -45.565 1.00 88.06 177 GLN A O 1
ATOM 1382 N N . GLY A 1 178 ? 34.831 -22.877 -47.416 1.00 86.25 178 GLY A N 1
ATOM 1383 C CA . GLY A 1 178 ? 34.975 -23.971 -48.387 1.00 86.25 178 GLY A CA 1
ATOM 1384 C C . GLY A 1 178 ? 33.673 -24.397 -49.077 1.00 86.25 178 GLY A C 1
ATOM 1385 O O . GLY A 1 178 ? 33.733 -25.241 -49.965 1.00 86.25 178 GLY A O 1
ATOM 1386 N N . ALA A 1 179 ? 32.530 -23.802 -48.719 1.00 86.12 179 ALA A N 1
ATOM 1387 C CA . ALA A 1 179 ? 31.256 -24.016 -49.405 1.00 86.12 179 ALA A CA 1
ATOM 1388 C C . ALA A 1 179 ? 31.159 -23.178 -50.692 1.00 86.12 179 ALA A C 1
ATOM 1390 O O . ALA A 1 179 ? 31.732 -22.086 -50.794 1.00 86.12 179 ALA A O 1
ATOM 1391 N N . THR A 1 180 ? 30.411 -23.674 -51.675 1.00 90.31 180 THR A N 1
ATOM 1392 C CA . THR A 1 180 ? 30.127 -22.932 -52.908 1.00 90.31 180 THR A CA 1
ATOM 1393 C C . THR A 1 180 ? 29.118 -21.802 -52.654 1.00 90.31 180 THR A C 1
ATOM 1395 O O . THR A 1 180 ? 28.325 -21.872 -51.712 1.00 90.31 180 THR A O 1
ATOM 1398 N N . PRO A 1 181 ? 29.090 -20.742 -53.487 1.00 87.19 181 PRO A N 1
ATOM 1399 C CA . PRO A 1 181 ? 28.145 -19.635 -53.311 1.00 87.19 181 PRO A CA 1
ATOM 1400 C C . PRO A 1 181 ? 26.669 -20.067 -53.260 1.00 87.19 181 PRO A C 1
ATOM 1402 O O . PRO A 1 181 ? 25.871 -19.429 -52.574 1.00 87.19 181 PRO A O 1
ATOM 1405 N N . GLU A 1 182 ? 26.316 -21.150 -53.956 1.00 87.69 182 GLU A N 1
ATOM 1406 C CA . GLU A 1 182 ? 24.955 -21.688 -54.025 1.00 87.69 182 GLU A CA 1
ATOM 1407 C C . GLU A 1 182 ? 24.553 -22.398 -52.720 1.00 87.69 182 GLU A C 1
ATOM 1409 O O . GLU A 1 182 ? 23.486 -22.127 -52.168 1.00 87.69 182 GLU A O 1
ATOM 1414 N N . GLU A 1 183 ? 25.449 -23.202 -52.139 1.00 87.19 183 GLU A N 1
ATOM 1415 C CA . GLU A 1 183 ? 25.245 -23.842 -50.828 1.00 87.19 183 GLU A CA 1
ATOM 1416 C C . GLU A 1 183 ? 25.131 -22.805 -49.701 1.00 87.19 183 GLU A C 1
ATOM 1418 O O . GLU A 1 183 ? 24.296 -22.932 -48.804 1.00 87.19 183 GLU A O 1
ATOM 1423 N N . VAL A 1 184 ? 25.925 -21.732 -49.767 1.00 86.62 184 VAL A N 1
ATOM 1424 C CA . VAL A 1 184 ? 25.851 -20.620 -48.807 1.00 86.62 184 VAL A CA 1
ATOM 1425 C C . VAL A 1 184 ? 24.512 -19.885 -48.899 1.00 86.62 184 VAL A C 1
ATOM 1427 O O . VAL A 1 184 ? 23.969 -19.481 -47.868 1.00 86.62 184 VAL A O 1
ATOM 1430 N N . ALA A 1 185 ? 23.964 -19.710 -50.105 1.00 87.69 185 ALA A N 1
ATOM 1431 C CA . ALA A 1 185 ? 22.653 -19.095 -50.297 1.00 87.69 185 ALA A CA 1
ATOM 1432 C C . ALA A 1 185 ? 21.530 -19.963 -49.702 1.00 87.69 185 ALA A C 1
ATOM 1434 O O . ALA A 1 185 ? 20.691 -19.437 -48.968 1.00 87.69 185 ALA A O 1
ATOM 1435 N N . MET A 1 186 ? 21.573 -21.284 -49.920 1.00 87.94 186 MET A N 1
ATOM 1436 C CA . MET A 1 186 ? 20.607 -22.219 -49.325 1.00 87.94 186 MET A CA 1
ATOM 1437 C C . MET A 1 186 ? 20.685 -22.243 -47.791 1.00 87.94 186 MET A C 1
ATOM 1439 O O . MET A 1 186 ? 19.651 -22.210 -47.125 1.00 87.94 186 MET A O 1
ATOM 1443 N N . MET A 1 187 ? 21.892 -22.228 -47.208 1.00 84.94 187 MET A N 1
ATOM 1444 C CA . MET A 1 187 ? 22.056 -22.188 -45.746 1.00 84.94 187 MET A CA 1
ATOM 1445 C C . MET A 1 187 ? 21.494 -20.902 -45.127 1.00 84.94 187 MET A C 1
ATOM 1447 O O . MET A 1 187 ? 20.855 -20.966 -44.079 1.00 84.94 187 MET A O 1
ATOM 1451 N N . LYS A 1 188 ? 21.688 -19.735 -45.762 1.00 85.81 188 LYS A N 1
ATOM 1452 C CA . LYS A 1 188 ? 21.102 -18.469 -45.277 1.00 85.81 188 LYS A CA 1
ATOM 1453 C C . LYS A 1 188 ? 19.579 -18.485 -45.318 1.00 85.81 188 LYS A C 1
ATOM 1455 O O . LYS A 1 188 ? 18.952 -17.995 -44.385 1.00 85.81 188 LYS A O 1
ATOM 1460 N N . GLN A 1 189 ? 19.000 -19.035 -46.385 1.00 88.19 189 GLN A N 1
ATOM 1461 C CA . GLN A 1 189 ? 17.551 -19.135 -46.529 1.00 88.19 189 GLN A CA 1
ATOM 1462 C C . GLN A 1 189 ? 16.958 -20.057 -45.456 1.00 88.19 189 GLN A C 1
ATOM 1464 O O . GLN A 1 189 ? 16.056 -19.644 -44.737 1.00 88.19 189 GLN A O 1
ATOM 1469 N N . SER A 1 190 ? 17.564 -21.229 -45.238 1.00 85.56 190 SER A N 1
ATOM 1470 C CA . SER A 1 190 ? 17.146 -22.152 -44.176 1.00 85.56 190 SER A CA 1
ATOM 1471 C C . SER A 1 190 ? 17.258 -21.555 -42.768 1.00 85.56 190 SER A C 1
ATOM 1473 O O . SER A 1 190 ? 16.431 -21.872 -41.922 1.00 85.56 190 SER A O 1
ATOM 1475 N N . LEU A 1 191 ? 18.259 -20.712 -42.493 1.00 82.88 191 LEU A N 1
ATOM 1476 C CA . LEU A 1 191 ? 18.403 -20.031 -41.199 1.00 82.88 191 LEU A CA 1
ATOM 1477 C C . LEU A 1 191 ? 17.324 -18.962 -40.968 1.00 82.88 191 LEU A C 1
ATOM 1479 O O . LEU A 1 1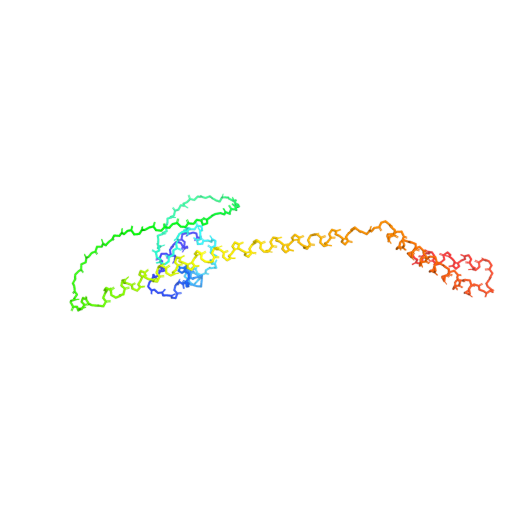91 ? 16.885 -18.798 -39.833 1.00 82.88 191 LEU A O 1
ATOM 1483 N N . ASN A 1 192 ? 16.891 -18.264 -42.021 1.00 84.25 192 ASN A N 1
ATOM 1484 C CA . ASN A 1 192 ? 15.799 -17.291 -41.937 1.00 84.25 192 ASN A CA 1
ATOM 1485 C C . ASN A 1 192 ? 14.424 -17.951 -41.770 1.00 84.25 192 ASN A C 1
ATOM 1487 O O . ASN A 1 192 ? 13.553 -17.337 -41.174 1.00 84.25 192 ASN A O 1
ATOM 1491 N N . ASP A 1 193 ? 14.229 -19.176 -42.263 1.00 85.62 193 ASP A N 1
ATOM 1492 C CA . ASP A 1 193 ? 12.956 -19.901 -42.122 1.00 85.62 193 ASP A CA 1
ATOM 1493 C C . ASP A 1 193 ? 12.758 -20.511 -40.715 1.00 85.62 193 ASP A C 1
ATOM 1495 O O . ASP A 1 193 ? 11.657 -20.943 -40.373 1.00 85.62 193 ASP A O 1
ATOM 1499 N N . ILE A 1 194 ? 13.820 -20.580 -39.900 1.00 78.19 194 ILE A N 1
ATOM 1500 C CA . ILE A 1 194 ? 13.815 -21.175 -38.548 1.00 78.19 194 ILE A CA 1
ATOM 1501 C C . ILE A 1 194 ? 13.656 -20.114 -37.438 1.00 78.19 194 ILE A C 1
ATOM 1503 O O . ILE A 1 194 ? 13.266 -20.461 -36.320 1.00 78.19 194 ILE A O 1
ATOM 1507 N N . LEU A 1 195 ? 13.973 -18.847 -37.723 1.00 62.09 195 LEU A N 1
ATOM 1508 C CA . LEU A 1 195 ? 13.902 -17.714 -36.786 1.00 62.09 195 LEU A CA 1
ATOM 1509 C C . LEU A 1 195 ? 12.576 -16.958 -36.903 1.00 62.09 195 LEU A C 1
ATOM 1511 O O . LEU A 1 195 ? 12.064 -16.550 -35.836 1.00 62.09 195 LEU A O 1
#